Protein AF-A0A521UFW7-F1 (afdb_monomer)

pLDDT: mean 87.31, std 13.05, range [41.31, 98.5]

Mean predicted aligned error: 15.28 Å

Solvent-accessible surface area (backbone atoms only — not comparable to full-atom values): 16959 Å² total; per-residue (Å²): 132,56,75,62,43,77,59,50,47,64,53,52,42,52,54,44,51,58,49,35,55,48,49,51,51,26,62,75,66,74,50,71,89,56,60,58,64,53,39,53,51,47,40,51,52,49,52,54,44,25,71,68,34,57,84,38,86,61,44,36,70,57,60,86,69,64,75,60,76,90,75,72,66,80,88,64,55,63,70,57,53,52,51,51,51,42,53,53,40,48,56,51,42,57,50,46,31,62,74,70,64,48,70,76,77,63,74,54,68,87,50,49,74,69,47,50,54,63,69,50,78,44,74,68,49,55,53,51,52,52,52,51,52,51,54,56,58,60,60,72,72,62,75,90,76,76,83,62,77,51,77,75,45,80,51,66,67,59,23,53,48,45,37,49,40,52,44,47,21,52,51,27,44,75,74,67,39,16,43,58,15,19,33,36,29,49,49,43,50,38,52,56,49,54,52,53,68,69,32,72,74,50,64,69,40,90,56,35,69,73,34,52,65,84,54,50,64,44,73,55,95,91,59,66,40,77,38,77,91,70,56,51,60,62,57,50,38,54,22,29,35,71,64,61,41,31,52,71,67,56,33,53,50,48,56,71,49,44,62,39,29,49,29,79,41,68,73,43,20,74,72,78,43,74,37,40,65,70,55,21,53,50,34,47,52,44,40,59,50,48,53,52,37,43,40,56,44,60,78,71,111

Secondary structure (DSSP, 8-state):
--HHHHHHHHHHHHHHHHHHHHHHHHHHTT--TTHHHHHHHHHHHHHHHHHH-TT-TTTTTT--PPPPTTTS--S--HHHHHHHHHHHHHHHHHHHHHHHT--------SS-HHHHHHH---HHHHHHHHHHHHHHHHGGGPPPPP----TT-S-HHHHHHHHHHHHHHHHHHHTT-HHHHHHHHHHHHHHHHHHHHT-HHHHTSTTHHHHSTTS-EES-TTS-EE-GGG--HHHHHHHHHHTTSS-HHHHHHHHHHHHHHHTTSHHHHHHH----HHHHHHHHHHHHHHHHHHHHHHTT-

Foldseek 3Di:
DDPCLLPVLVVLLVLLVVLLVVLVVCLVVVHLPCLQVSLVSLQVSLVVQCVSCCPDPASVVGQDRDPHPPPDDPPDDSSNSSVVSNVSSVVVNVVSCVVNVVPPPPPVVVDDVVNVLVVPPDPVSVVVVVVVVVVVVVVVPFDDADFDQLVLQPDPVLSVVLRVLSRVLSVCLRVFVLLSNLLSLLVSLLSLLLRQLPDPVLCPDPCNCVLCVPADWDDDPVDTDGPSVPGDSLSSLSSCCSVQLAPPVLSVLSNVLVLSSVVVDVVSCVVVNHRGNVSSVSSSVSSVRSSVSNSVVSVVD

Radius of gyration: 28.74 Å; Cα contacts (8 Å, |Δi|>4): 307; chains: 1; bounding box: 56×68×73 Å

Sequence (301 aa):
MDRAVSVQGPIVLQQAIDLRDKVRANIKANSFIEDDIQMERYNYLASVSVHLFPNDPVIGKRLIEMPDANLQWGQAGPAVVSRRLDERLSILIDRLQLILGELVGVKRPTQSASDVLRAESGEDLQQILAKLDDIRREQFNLPRLDAYPFDFIANPLLRLMLANDYIEAQRAFAVGAFKASAILSGGIIEGMLLDVFQRPEVALLTDYESAVQGFRTIGPKTNKQIDWSAISLTALIEAAEKMKILSQRTGRLGREARDFRDTVHPNAELREGRAGKPEAQLLWAIVNMAYREIGAFCDSL

Structure (mmCIF, N/CA/C/O backbone):
data_AF-A0A521UFW7-F1
#
_entry.id   AF-A0A521UFW7-F1
#
loop_
_atom_site.group_PDB
_atom_site.id
_atom_site.type_symbol
_atom_site.label_atom_id
_atom_site.label_alt_id
_atom_site.label_comp_id
_atom_site.label_asym_id
_atom_site.label_entity_id
_atom_site.label_seq_id
_atom_site.pdbx_PDB_ins_code
_atom_site.Cartn_x
_atom_site.Cartn_y
_atom_site.Cartn_z
_atom_site.occupancy
_atom_site.B_iso_or_equiv
_atom_site.auth_seq_id
_atom_site.auth_comp_id
_atom_site.auth_asym_id
_atom_site.auth_atom_id
_atom_site.pdbx_PDB_model_num
ATOM 1 N N . MET A 1 1 ? 4.789 -41.833 16.938 1.00 59.59 1 MET A N 1
ATOM 2 C CA . MET A 1 1 ? 5.048 -40.977 18.114 1.00 59.59 1 MET A CA 1
ATOM 3 C C . MET A 1 1 ? 5.804 -41.835 19.111 1.00 59.59 1 MET A C 1
ATOM 5 O O . MET A 1 1 ? 5.377 -42.962 19.332 1.00 59.59 1 MET A O 1
ATOM 9 N N . ASP A 1 2 ? 6.961 -41.382 19.590 1.00 82.81 2 ASP A N 1
ATOM 10 C CA . ASP A 1 2 ? 7.806 -42.166 20.499 1.00 82.81 2 ASP A CA 1
ATOM 11 C C . ASP A 1 2 ? 7.067 -42.432 21.826 1.00 82.81 2 ASP A C 1
ATOM 13 O O . ASP A 1 2 ? 6.282 -41.591 22.275 1.00 82.81 2 ASP A O 1
ATOM 17 N N . ARG A 1 3 ? 7.286 -43.589 22.464 1.00 84.38 3 ARG A N 1
ATOM 18 C CA . ARG A 1 3 ? 6.571 -43.977 23.700 1.00 84.38 3 ARG A CA 1
ATOM 19 C C . ARG A 1 3 ? 6.803 -42.954 24.818 1.00 84.38 3 ARG A C 1
ATOM 21 O O . ARG A 1 3 ? 5.893 -42.681 25.601 1.00 84.38 3 ARG A O 1
ATOM 28 N N . ALA A 1 4 ? 7.988 -42.340 24.839 1.00 83.88 4 ALA A N 1
ATOM 29 C CA . ALA A 1 4 ? 8.318 -41.231 25.730 1.00 83.88 4 ALA A CA 1
ATOM 30 C C . ALA A 1 4 ? 7.396 -40.019 25.513 1.00 83.88 4 ALA A C 1
ATOM 32 O O . ALA A 1 4 ? 6.834 -39.502 26.474 1.00 83.88 4 ALA A O 1
ATOM 33 N N . VAL A 1 5 ? 7.147 -39.631 24.258 1.00 86.50 5 VAL A N 1
ATOM 34 C CA . VAL A 1 5 ? 6.297 -38.483 23.904 1.00 86.50 5 VAL A CA 1
ATOM 35 C C . VAL A 1 5 ? 4.849 -38.698 24.343 1.00 86.50 5 VAL A C 1
ATOM 37 O O . VAL A 1 5 ? 4.248 -37.793 24.917 1.00 86.50 5 VAL A O 1
ATOM 40 N N . SER A 1 6 ? 4.303 -39.904 24.145 1.00 85.06 6 SER A N 1
ATOM 41 C CA . SER A 1 6 ? 2.913 -40.211 24.523 1.00 85.06 6 SER A CA 1
ATOM 42 C C . SER A 1 6 ? 2.642 -40.175 26.031 1.00 85.06 6 SER A C 1
ATOM 44 O O . SER A 1 6 ? 1.500 -39.995 26.435 1.00 85.06 6 SER A O 1
ATOM 46 N N . VAL A 1 7 ? 3.676 -40.352 26.861 1.00 88.44 7 VAL A N 1
ATOM 47 C CA . VAL A 1 7 ? 3.537 -40.397 28.326 1.00 88.44 7 VAL A CA 1
ATOM 48 C C . VAL A 1 7 ? 3.991 -39.087 28.963 1.00 88.44 7 VAL A C 1
ATOM 50 O O . VAL A 1 7 ? 3.298 -38.541 29.814 1.00 88.44 7 VAL A O 1
ATOM 53 N N . GLN A 1 8 ? 5.152 -38.569 28.562 1.00 90.81 8 GLN A N 1
ATOM 54 C CA . GLN A 1 8 ? 5.759 -37.393 29.186 1.00 90.81 8 GLN A CA 1
ATOM 55 C C . GLN A 1 8 ? 5.174 -36.080 28.659 1.00 90.81 8 GLN A C 1
ATOM 57 O O . GLN A 1 8 ? 5.094 -35.119 29.418 1.00 90.81 8 GLN A O 1
ATOM 62 N N . GLY A 1 9 ? 4.716 -36.036 27.404 1.00 91.69 9 GLY A N 1
ATOM 63 C CA . GLY A 1 9 ? 4.147 -34.829 26.799 1.00 91.69 9 GLY A CA 1
ATOM 64 C C . GLY A 1 9 ? 2.984 -34.227 27.602 1.00 91.69 9 GLY A C 1
ATOM 65 O O . GLY A 1 9 ? 3.085 -33.069 28.011 1.00 91.69 9 GLY A O 1
ATOM 66 N N . PRO A 1 10 ? 1.919 -34.995 27.906 1.00 91.75 10 PRO A N 1
ATOM 67 C CA . PRO A 1 10 ? 0.792 -34.503 28.704 1.00 91.75 10 PRO A CA 1
ATOM 68 C C . PRO A 1 10 ? 1.187 -34.055 30.119 1.00 91.75 10 PRO A C 1
ATOM 70 O O . PRO A 1 10 ? 0.650 -33.081 30.640 1.00 91.75 10 PRO A O 1
ATOM 73 N N . ILE A 1 11 ? 2.168 -34.727 30.736 1.00 93.19 11 ILE A N 1
ATOM 74 C CA . ILE A 1 11 ? 2.668 -34.369 32.072 1.00 93.19 11 ILE A CA 1
ATOM 75 C C . ILE A 1 11 ? 3.344 -32.993 32.038 1.00 93.19 11 ILE A C 1
ATOM 77 O O . ILE A 1 11 ? 3.061 -32.148 32.886 1.00 93.19 11 ILE A O 1
ATOM 81 N N . VAL A 1 12 ? 4.209 -32.752 31.050 1.00 93.88 12 VAL A N 1
ATOM 82 C CA . VAL A 1 12 ? 4.902 -31.464 30.874 1.00 93.88 12 VAL A CA 1
ATOM 83 C C . VAL A 1 12 ? 3.902 -30.346 30.580 1.00 93.88 12 VAL A C 1
ATOM 85 O O . VAL A 1 12 ? 4.016 -29.262 31.153 1.00 93.88 12 VAL A O 1
ATOM 88 N N . LEU A 1 13 ? 2.887 -30.619 29.754 1.00 94.19 13 LEU A N 1
ATOM 89 C CA . LEU A 1 13 ? 1.803 -29.675 29.480 1.00 94.19 13 LEU A CA 1
ATOM 90 C C . LEU A 1 13 ? 1.059 -29.282 30.766 1.00 94.19 13 LEU A C 1
ATOM 92 O O . LEU A 1 13 ? 0.923 -28.091 31.047 1.00 94.19 13 LEU A O 1
ATOM 96 N N . GLN A 1 14 ? 0.634 -30.254 31.578 1.00 93.38 14 GLN A N 1
ATOM 97 C CA . GLN A 1 14 ? -0.071 -29.965 32.829 1.00 93.38 14 GLN A CA 1
ATOM 98 C C . GLN A 1 14 ? 0.804 -29.161 33.801 1.00 93.38 14 GLN A C 1
ATOM 100 O O . GLN A 1 14 ? 0.344 -28.188 34.393 1.00 93.38 14 GLN A O 1
ATOM 105 N N . GLN A 1 15 ? 2.089 -29.506 33.920 1.00 94.62 15 GLN A N 1
ATOM 106 C CA . GLN A 1 15 ? 3.024 -28.769 34.773 1.00 94.62 15 GLN A CA 1
ATOM 107 C C . GLN A 1 15 ? 3.237 -27.319 34.314 1.00 94.62 15 GLN A C 1
ATOM 109 O O . GLN A 1 15 ? 3.406 -26.439 35.162 1.00 94.62 15 GLN A O 1
ATOM 114 N N . ALA A 1 16 ? 3.230 -27.063 33.001 1.00 95.69 16 ALA A N 1
ATOM 115 C CA . ALA A 1 16 ? 3.309 -25.715 32.447 1.00 95.69 16 ALA A CA 1
ATOM 116 C C . ALA A 1 16 ? 2.034 -24.906 32.734 1.00 95.69 16 ALA A C 1
ATOM 118 O O . ALA A 1 16 ? 2.133 -23.745 33.135 1.00 95.69 16 ALA A O 1
ATOM 119 N N . ILE A 1 17 ? 0.852 -25.523 32.600 1.00 93.56 17 ILE A N 1
ATOM 120 C CA . ILE A 1 17 ? -0.441 -24.907 32.945 1.00 93.56 17 ILE A CA 1
ATOM 121 C C . ILE A 1 17 ? -0.473 -24.519 34.427 1.00 93.56 17 ILE A C 1
ATOM 123 O O . ILE A 1 17 ? -0.724 -23.357 34.745 1.00 93.56 17 ILE A O 1
ATOM 127 N N . ASP A 1 18 ? -0.131 -25.451 35.320 1.00 94.12 18 ASP A N 1
ATOM 128 C CA . ASP A 1 18 ? -0.114 -25.208 36.766 1.00 94.12 18 ASP A CA 1
ATOM 129 C C . ASP A 1 18 ? 0.843 -24.066 37.145 1.00 94.12 18 ASP A C 1
ATOM 131 O O . ASP A 1 18 ? 0.559 -23.276 38.048 1.00 94.12 18 ASP A O 1
ATOM 135 N N . LEU A 1 19 ? 1.995 -23.973 36.469 1.00 94.88 19 LEU A N 1
ATOM 136 C CA . LEU A 1 19 ? 2.954 -22.895 36.691 1.00 94.88 19 LEU A CA 1
ATOM 137 C C . LEU A 1 19 ? 2.407 -21.546 36.206 1.00 94.88 19 LEU A C 1
ATOM 139 O O . LEU A 1 19 ? 2.485 -20.569 36.949 1.00 94.88 19 LEU A O 1
ATOM 143 N N . ARG A 1 20 ? 1.804 -21.484 35.012 1.00 95.19 20 ARG A N 1
ATOM 144 C CA . ARG A 1 20 ? 1.201 -20.249 34.480 1.00 95.19 20 ARG A CA 1
ATOM 145 C C . ARG A 1 20 ? 0.101 -19.727 35.396 1.00 95.19 20 ARG A C 1
ATOM 147 O O . ARG A 1 20 ? 0.050 -18.534 35.687 1.00 95.19 20 ARG A O 1
ATOM 154 N N . ASP A 1 21 ? -0.764 -20.611 35.877 1.00 93.62 21 ASP A N 1
ATOM 155 C CA . ASP A 1 21 ? -1.892 -20.214 36.715 1.00 93.62 21 ASP A CA 1
ATOM 156 C C . ASP A 1 21 ? -1.414 -19.672 38.075 1.00 93.62 21 ASP A C 1
ATOM 158 O O . ASP A 1 21 ? -1.964 -18.686 38.575 1.00 93.62 21 ASP A O 1
ATOM 162 N N . LYS A 1 22 ? -0.317 -20.219 38.622 1.00 93.25 22 LYS A N 1
ATOM 163 C CA . LYS A 1 22 ? 0.371 -19.652 39.796 1.00 93.25 22 LYS A CA 1
ATOM 164 C C . LYS A 1 22 ? 0.981 -18.278 39.515 1.00 93.25 22 LYS A C 1
ATOM 166 O O . LYS A 1 22 ? 0.757 -17.359 40.299 1.00 93.25 22 LYS A O 1
ATOM 171 N N . VAL A 1 23 ? 1.690 -18.107 38.395 1.00 91.31 23 VAL A N 1
ATOM 172 C CA . VAL A 1 23 ? 2.264 -16.808 37.984 1.00 91.31 23 VAL A CA 1
ATOM 173 C C . VAL A 1 23 ? 1.160 -15.752 37.858 1.00 91.31 23 VAL A C 1
ATOM 175 O O . VAL A 1 23 ? 1.284 -14.645 38.380 1.00 91.31 23 VAL A O 1
ATOM 178 N N . ARG A 1 24 ? 0.024 -16.094 37.243 1.00 93.69 24 ARG A N 1
ATOM 179 C CA . ARG A 1 24 ? -1.129 -15.187 37.113 1.00 93.69 24 ARG A CA 1
ATOM 180 C C . ARG A 1 24 ? -1.766 -14.834 38.452 1.00 93.69 24 ARG A C 1
ATOM 182 O O . ARG A 1 24 ? -2.136 -13.677 38.658 1.00 93.69 24 ARG A O 1
ATOM 189 N N . ALA A 1 25 ? -1.891 -15.801 39.362 1.00 91.69 25 ALA A N 1
ATOM 190 C CA . ALA A 1 25 ? -2.381 -15.547 40.715 1.00 91.69 25 ALA A CA 1
ATOM 191 C C . ALA A 1 25 ? -1.458 -14.571 41.468 1.00 91.69 25 ALA A C 1
ATOM 193 O O . ALA A 1 25 ? -1.945 -13.620 42.079 1.00 91.69 25 ALA A O 1
ATOM 194 N N . ASN A 1 26 ? -0.142 -14.748 41.335 1.00 89.44 26 ASN A N 1
ATOM 195 C CA . ASN A 1 26 ? 0.882 -13.872 41.903 1.00 89.44 26 ASN A CA 1
ATOM 196 C C . ASN A 1 26 ? 0.815 -12.445 41.339 1.00 89.44 26 ASN A C 1
ATOM 198 O O . ASN A 1 26 ? 0.760 -11.486 42.111 1.00 89.44 26 ASN A O 1
ATOM 202 N N . ILE A 1 27 ? 0.708 -12.298 40.011 1.00 88.56 27 ILE A N 1
ATOM 203 C CA . ILE A 1 27 ? 0.514 -10.997 39.348 1.00 88.56 27 ILE A CA 1
ATOM 204 C C . ILE A 1 27 ? -0.743 -10.301 39.883 1.00 88.56 27 ILE A C 1
ATOM 206 O O . ILE A 1 27 ? -0.700 -9.115 40.202 1.00 88.56 27 ILE A O 1
ATOM 210 N N . LYS A 1 28 ? -1.861 -11.026 40.018 1.00 90.81 28 LYS A N 1
ATOM 211 C CA . LYS A 1 28 ? -3.125 -10.467 40.526 1.00 90.81 28 LYS A CA 1
ATOM 212 C C . LYS A 1 28 ? -3.029 -10.039 41.994 1.00 90.81 28 LYS A C 1
ATOM 214 O O . LYS A 1 28 ? -3.659 -9.060 42.384 1.00 90.81 28 LYS A O 1
ATOM 219 N N . ALA A 1 29 ? -2.253 -10.764 42.794 1.00 90.75 29 ALA A N 1
ATOM 220 C CA . ALA A 1 29 ? -2.014 -10.462 44.200 1.00 90.75 29 ALA A CA 1
ATOM 221 C C . ALA A 1 29 ? -0.916 -9.404 44.427 1.00 90.75 29 ALA A C 1
ATOM 223 O O . ALA A 1 29 ? -0.659 -9.059 45.578 1.00 90.75 29 ALA A O 1
ATOM 224 N N . ASN A 1 30 ? -0.260 -8.903 43.368 1.00 88.75 30 ASN A N 1
ATOM 225 C CA . ASN A 1 30 ? 0.966 -8.098 43.459 1.00 88.75 30 ASN A CA 1
ATOM 226 C C . ASN A 1 30 ? 2.050 -8.755 44.345 1.00 88.75 30 ASN A C 1
ATOM 228 O O . ASN A 1 30 ? 2.796 -8.066 45.041 1.00 88.75 30 ASN A O 1
ATOM 232 N N . SER A 1 31 ? 2.126 -10.089 44.334 1.00 85.75 31 SER A N 1
ATOM 233 C CA . SER A 1 31 ? 3.093 -10.872 45.108 1.00 85.75 31 SER A CA 1
ATOM 234 C C . SER A 1 31 ? 4.168 -11.420 44.178 1.00 85.75 31 SER A C 1
ATOM 236 O O . SER A 1 31 ? 3.892 -12.302 43.372 1.00 85.75 31 SER A O 1
ATOM 238 N N . PHE A 1 32 ? 5.390 -10.899 44.289 1.00 78.31 32 PHE A N 1
ATOM 239 C CA . PHE A 1 32 ? 6.515 -11.231 43.401 1.00 78.31 32 PHE A CA 1
ATOM 240 C C . PHE A 1 32 ? 7.673 -11.922 44.144 1.00 78.31 32 PHE A C 1
ATOM 242 O O . PHE A 1 32 ? 8.839 -11.751 43.813 1.00 78.31 32 PHE A O 1
ATOM 249 N N . ILE A 1 33 ? 7.359 -12.635 45.229 1.00 58.69 33 ILE A N 1
ATOM 250 C CA . ILE A 1 33 ? 8.342 -13.075 46.237 1.00 58.69 33 ILE A CA 1
ATOM 251 C C . ILE A 1 33 ? 9.111 -14.350 45.803 1.00 58.69 33 ILE A C 1
ATOM 253 O O . ILE A 1 33 ? 10.075 -14.732 46.455 1.00 58.69 33 ILE A O 1
ATOM 257 N N . GLU A 1 34 ? 8.749 -14.991 44.681 1.00 62.09 34 GLU A N 1
ATOM 258 C CA . GLU A 1 34 ? 9.292 -16.303 44.265 1.00 62.09 34 GLU A CA 1
ATOM 259 C C . GLU A 1 34 ? 9.673 -16.384 42.770 1.00 62.09 34 GLU A C 1
ATOM 261 O O . GLU A 1 34 ? 9.530 -17.440 42.147 1.00 62.09 34 GLU A O 1
ATOM 266 N N . ASP A 1 35 ? 10.133 -15.284 42.165 1.00 68.19 35 ASP A N 1
ATOM 267 C CA . ASP A 1 35 ? 10.411 -15.240 40.718 1.00 68.19 35 ASP A CA 1
ATOM 268 C C . ASP A 1 35 ? 11.488 -16.270 40.293 1.00 68.19 35 ASP A C 1
ATOM 270 O O . ASP A 1 35 ? 11.334 -16.931 39.264 1.00 68.19 35 ASP A O 1
ATOM 274 N N . ASP A 1 36 ? 12.520 -16.497 41.112 1.00 79.50 36 ASP A N 1
ATOM 275 C CA . ASP A 1 36 ? 13.654 -17.385 40.802 1.00 79.50 36 ASP A CA 1
ATOM 276 C C . ASP A 1 36 ? 13.220 -18.845 40.604 1.00 79.50 36 ASP A C 1
ATOM 278 O O . ASP A 1 36 ? 13.525 -19.465 39.584 1.00 79.50 36 ASP A O 1
ATOM 282 N N . ILE A 1 37 ? 12.429 -19.381 41.542 1.00 84.50 37 ILE A N 1
ATOM 283 C CA . ILE A 1 37 ? 11.946 -20.772 41.504 1.00 84.50 37 ILE A CA 1
ATOM 284 C C . ILE A 1 37 ? 11.022 -20.982 40.299 1.00 84.50 37 ILE A C 1
ATOM 286 O O . ILE A 1 37 ? 11.031 -22.035 39.656 1.00 84.50 37 ILE A O 1
ATOM 290 N N . GLN A 1 38 ? 10.196 -19.984 39.979 1.00 89.19 38 GLN A N 1
ATOM 291 C CA . GLN A 1 38 ? 9.257 -20.070 38.865 1.00 89.19 38 GLN A CA 1
ATOM 292 C C . GLN A 1 38 ? 9.976 -20.000 37.512 1.00 89.19 38 GLN A C 1
ATOM 294 O O . GLN A 1 38 ? 9.616 -20.739 36.592 1.00 89.19 38 GLN A O 1
ATOM 299 N N . MET A 1 39 ? 11.022 -19.177 37.401 1.00 89.62 39 MET A N 1
ATOM 300 C CA . MET A 1 39 ? 11.874 -19.115 36.213 1.00 89.62 39 MET A CA 1
ATOM 301 C C . MET A 1 39 ? 12.682 -20.399 36.013 1.00 89.62 39 MET A C 1
ATOM 303 O O . MET A 1 39 ? 12.691 -20.933 34.903 1.00 89.62 39 MET A O 1
ATOM 307 N N . GLU A 1 40 ? 13.290 -20.943 37.072 1.00 90.62 40 GLU A N 1
ATOM 308 C CA . GLU A 1 40 ? 14.007 -22.223 37.016 1.00 90.62 40 GLU A CA 1
ATOM 309 C C . GLU A 1 40 ? 13.071 -23.350 36.562 1.00 90.62 40 GLU A C 1
ATOM 311 O O . GLU A 1 40 ? 13.392 -24.129 35.659 1.00 90.62 40 GLU A O 1
ATOM 316 N N . ARG A 1 41 ? 11.852 -23.383 37.113 1.00 92.12 41 ARG A N 1
ATOM 317 C CA . ARG A 1 41 ? 10.837 -24.363 36.725 1.00 92.12 41 ARG A CA 1
ATOM 318 C C . ARG A 1 41 ? 10.395 -24.204 35.269 1.00 92.12 41 ARG A C 1
ATOM 320 O O . ARG A 1 41 ? 10.196 -25.215 34.598 1.00 92.12 41 ARG A O 1
ATOM 327 N N . TYR A 1 42 ? 10.264 -22.980 34.755 1.00 94.31 42 TYR A N 1
ATOM 328 C CA . TYR A 1 42 ? 10.009 -22.757 33.328 1.00 94.31 42 TYR A CA 1
ATOM 329 C C . TYR A 1 42 ? 11.175 -23.245 32.460 1.00 94.31 42 TYR A C 1
ATOM 331 O O . TYR A 1 42 ? 10.934 -23.969 31.496 1.00 94.31 42 TYR A O 1
ATOM 339 N N . ASN A 1 43 ? 12.422 -22.916 32.812 1.00 93.50 43 ASN A N 1
ATOM 340 C CA . ASN A 1 43 ? 13.605 -23.349 32.061 1.00 93.50 43 ASN A CA 1
ATOM 341 C C . ASN A 1 43 ? 13.706 -24.879 32.009 1.00 93.50 43 ASN A C 1
ATOM 343 O O . ASN A 1 43 ? 13.984 -25.450 30.952 1.00 93.50 43 ASN A O 1
ATOM 347 N N . TYR A 1 44 ? 13.390 -25.554 33.118 1.00 94.62 44 TYR A N 1
ATOM 348 C CA . TYR A 1 44 ? 13.273 -27.009 33.160 1.00 94.62 44 TYR A CA 1
ATOM 349 C C . TYR A 1 44 ? 12.208 -27.528 32.181 1.00 94.62 44 TYR A C 1
ATOM 351 O O . TYR A 1 44 ? 12.504 -28.381 31.345 1.00 94.62 44 TYR A O 1
ATOM 359 N N . LEU A 1 45 ? 10.985 -26.987 32.226 1.00 95.25 45 LEU A N 1
ATOM 360 C CA . LEU A 1 45 ? 9.893 -27.400 31.332 1.00 95.25 45 LEU A CA 1
ATOM 361 C C . LEU A 1 45 ? 10.211 -27.135 29.855 1.00 95.25 45 LEU A C 1
ATOM 363 O O . LEU A 1 45 ? 9.907 -27.969 28.998 1.00 95.25 45 LEU A O 1
ATOM 367 N N . ALA A 1 46 ? 10.851 -26.006 29.551 1.00 93.69 46 ALA A N 1
ATOM 368 C CA . ALA A 1 46 ? 11.301 -25.659 28.210 1.00 93.69 46 ALA A CA 1
ATOM 369 C C . ALA A 1 46 ? 12.350 -26.661 27.701 1.00 93.69 46 ALA A C 1
ATOM 371 O O . ALA A 1 46 ? 12.207 -27.183 26.596 1.00 93.69 46 ALA A O 1
ATOM 372 N N . SER A 1 47 ? 13.349 -26.995 28.523 1.00 94.00 47 SER A N 1
ATOM 373 C CA . SER A 1 47 ? 14.392 -27.974 28.192 1.00 94.00 47 SER A CA 1
ATOM 374 C C . SER A 1 47 ? 13.823 -29.378 27.951 1.00 94.00 47 SER A C 1
ATOM 376 O O . SER A 1 47 ? 14.092 -29.996 26.918 1.00 94.00 47 SER A O 1
ATOM 378 N N . VAL A 1 48 ? 12.941 -29.857 28.838 1.00 94.19 48 VAL A N 1
ATOM 379 C CA . VAL A 1 48 ? 12.253 -31.146 28.650 1.00 94.19 48 VAL A CA 1
ATOM 380 C C . VAL A 1 48 ? 11.426 -31.138 27.360 1.00 94.19 48 VAL A C 1
ATOM 382 O O . VAL A 1 48 ? 11.447 -32.112 26.608 1.00 94.19 48 VAL A O 1
ATOM 385 N N . SER A 1 49 ? 10.754 -30.028 27.047 1.00 93.81 49 SER A N 1
ATOM 386 C CA . SER A 1 49 ? 9.980 -29.891 25.808 1.00 93.81 49 SER A CA 1
ATOM 387 C C . SER A 1 49 ? 10.865 -29.959 24.558 1.00 93.81 49 SER A C 1
ATOM 389 O O . SER A 1 49 ? 10.493 -30.627 23.595 1.00 93.81 49 SER A O 1
ATOM 391 N N . VAL A 1 50 ? 12.054 -29.342 24.572 1.00 94.44 50 VAL A N 1
ATOM 392 C CA . VAL A 1 50 ? 13.052 -29.441 23.485 1.00 94.44 50 VAL A CA 1
ATOM 393 C C . VAL A 1 50 ? 13.468 -30.891 23.250 1.00 94.44 50 VAL A C 1
ATOM 395 O O . VAL A 1 50 ? 13.575 -31.319 22.101 1.00 94.44 50 VAL A O 1
ATOM 398 N N . HIS A 1 51 ? 13.666 -31.665 24.319 1.00 93.88 51 HIS A N 1
ATOM 399 C CA . HIS A 1 51 ? 14.004 -33.084 24.212 1.00 93.88 51 HIS A CA 1
ATOM 400 C C . HIS A 1 51 ? 12.856 -33.941 23.673 1.00 93.88 51 HIS A C 1
ATOM 402 O O . HIS A 1 51 ? 13.101 -34.853 22.887 1.00 93.88 51 HIS A O 1
ATOM 408 N N . LEU A 1 52 ? 11.613 -33.644 24.057 1.00 91.69 52 LEU A N 1
ATOM 409 C CA . LEU A 1 52 ? 10.438 -34.370 23.570 1.00 91.69 52 LEU A CA 1
ATOM 410 C C . LEU A 1 52 ? 10.086 -34.026 22.116 1.00 91.69 52 LEU A C 1
ATOM 412 O O . LEU A 1 52 ? 9.593 -34.886 21.383 1.00 91.69 52 LEU A O 1
ATOM 416 N N . PHE A 1 53 ? 10.346 -32.789 21.687 1.00 93.44 53 PHE A N 1
ATOM 417 C CA . PHE A 1 53 ? 9.919 -32.261 20.388 1.00 93.44 53 PHE A CA 1
ATOM 418 C C . PHE A 1 53 ? 11.060 -31.556 19.628 1.00 93.44 53 PHE A C 1
ATOM 420 O O . PHE A 1 53 ? 10.924 -30.389 19.250 1.00 93.44 53 PHE A O 1
ATOM 427 N N . PRO A 1 54 ? 12.178 -32.246 19.331 1.00 93.56 54 PRO A N 1
ATOM 428 C CA . PRO A 1 54 ? 13.370 -31.616 18.752 1.00 93.56 54 PRO A CA 1
ATOM 429 C C . PRO A 1 54 ? 13.149 -31.072 17.334 1.00 93.56 54 PRO A C 1
ATOM 431 O O . PRO A 1 54 ? 13.833 -30.146 16.909 1.00 93.56 54 PRO A O 1
ATOM 434 N N . ASN A 1 55 ? 12.181 -31.631 16.603 1.00 92.75 55 ASN A N 1
ATOM 435 C CA . ASN A 1 55 ? 11.872 -31.241 15.226 1.00 92.75 55 ASN A CA 1
ATOM 436 C C . ASN A 1 55 ? 10.823 -30.121 15.134 1.00 92.75 55 ASN A C 1
ATOM 438 O O . ASN A 1 55 ? 10.489 -29.685 14.032 1.00 92.75 55 ASN A O 1
ATOM 442 N N . ASP A 1 56 ? 10.263 -29.673 16.260 1.00 92.50 56 ASP A N 1
ATOM 443 C CA . ASP A 1 56 ? 9.271 -28.607 16.254 1.00 92.50 56 ASP A CA 1
ATOM 444 C C . ASP A 1 56 ? 9.937 -27.248 15.958 1.00 92.50 56 ASP A C 1
ATOM 446 O O . ASP A 1 56 ? 10.925 -26.900 16.604 1.00 92.50 56 ASP A O 1
ATOM 450 N N . PRO A 1 57 ? 9.427 -26.437 15.013 1.00 88.31 57 PRO A N 1
ATOM 451 C CA . PRO A 1 57 ? 10.078 -25.188 14.618 1.00 88.31 57 PRO A CA 1
ATOM 452 C C . PRO A 1 57 ? 10.106 -24.117 15.716 1.00 88.31 57 PRO A C 1
ATOM 454 O O . PRO A 1 57 ? 10.896 -23.180 15.597 1.00 88.31 57 PRO A O 1
ATOM 457 N N . VAL A 1 58 ? 9.259 -24.228 16.746 1.00 87.81 58 VAL A N 1
ATOM 458 C CA . VAL A 1 58 ? 9.192 -23.284 17.870 1.00 87.81 58 VAL A CA 1
ATOM 459 C C . VAL A 1 58 ? 9.958 -23.840 19.066 1.00 87.81 58 VAL A C 1
ATOM 461 O O . VAL A 1 58 ? 10.842 -23.169 19.590 1.00 87.81 58 VAL A O 1
ATOM 464 N N . ILE A 1 59 ? 9.662 -25.076 19.470 1.00 89.94 59 ILE A N 1
ATOM 465 C CA . ILE A 1 59 ? 10.300 -25.701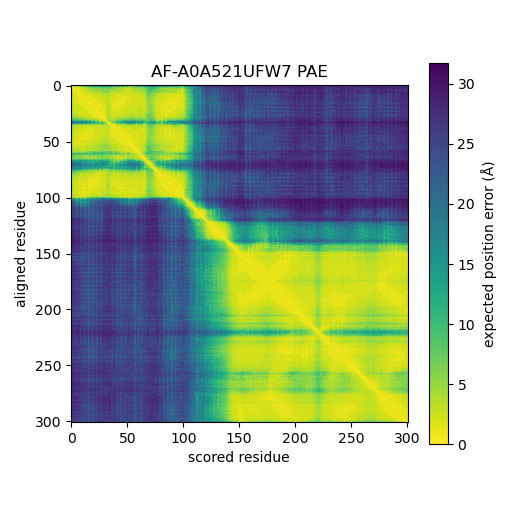 20.633 1.00 89.94 59 ILE A CA 1
ATOM 466 C C . ILE A 1 59 ? 11.748 -26.107 20.303 1.00 89.94 59 ILE A C 1
ATOM 468 O O . ILE A 1 59 ? 12.669 -25.761 21.037 1.00 89.94 59 ILE A O 1
ATOM 472 N N . GLY A 1 60 ? 11.984 -26.763 19.165 1.00 81.31 60 GLY A N 1
ATOM 473 C CA . GLY A 1 60 ? 13.291 -27.295 18.758 1.00 81.31 60 GLY A CA 1
ATOM 474 C C . GLY A 1 60 ? 14.348 -26.238 18.421 1.00 81.31 60 GLY A C 1
ATOM 475 O O . GLY A 1 60 ? 15.543 -26.496 18.557 1.00 81.31 60 GLY A O 1
ATOM 476 N N . LYS A 1 61 ? 13.943 -25.008 18.072 1.00 83.12 61 LYS A N 1
ATOM 477 C CA . LYS A 1 61 ? 14.867 -23.869 17.874 1.00 83.12 61 LYS A CA 1
ATOM 478 C C . LYS A 1 61 ? 15.330 -23.208 19.181 1.00 83.12 61 LYS A C 1
ATOM 480 O O . LYS A 1 61 ? 15.949 -22.150 19.126 1.00 83.12 61 LYS A O 1
ATOM 485 N N . ARG A 1 62 ? 15.091 -23.882 20.314 1.00 75.00 62 ARG A N 1
ATOM 486 C CA . ARG A 1 62 ? 15.265 -23.428 21.699 1.00 75.00 62 ARG A CA 1
ATOM 487 C C . ARG A 1 62 ? 14.316 -22.284 22.038 1.00 75.00 62 ARG A C 1
ATOM 489 O O . ARG A 1 62 ? 14.441 -21.167 21.541 1.00 75.00 62 ARG A O 1
ATOM 496 N N . LEU A 1 63 ? 13.375 -22.572 22.932 1.00 84.75 63 LEU A N 1
ATOM 497 C CA . LEU A 1 63 ? 12.627 -21.530 23.625 1.00 84.75 63 LEU A CA 1
ATOM 498 C C . LEU A 1 63 ? 13.607 -20.608 24.349 1.00 84.75 63 LEU A C 1
ATOM 500 O O . LEU A 1 63 ? 14.656 -21.042 24.821 1.00 84.75 63 LEU A O 1
ATOM 504 N N . ILE A 1 64 ? 13.262 -19.326 24.417 1.00 84.12 64 ILE A N 1
ATOM 505 C CA . ILE A 1 64 ? 14.080 -18.347 25.125 1.00 84.12 64 ILE A CA 1
ATOM 506 C C . ILE A 1 64 ? 14.063 -18.725 26.607 1.00 84.12 64 ILE A C 1
ATOM 508 O O . ILE A 1 64 ? 12.998 -18.715 27.233 1.00 84.12 64 ILE A O 1
ATOM 512 N N . GLU A 1 65 ? 15.233 -19.080 27.132 1.00 85.06 65 GLU A N 1
ATOM 513 C CA . GLU A 1 65 ? 15.450 -19.317 28.555 1.00 85.06 65 GLU A CA 1
ATOM 514 C C . GLU A 1 65 ? 15.272 -18.004 29.319 1.00 85.06 65 GLU A C 1
ATOM 516 O O . GLU A 1 65 ? 15.659 -16.925 28.857 1.00 85.06 65 GLU A O 1
ATOM 521 N N . MET A 1 66 ? 14.660 -18.091 30.494 1.00 85.38 66 MET A N 1
ATOM 522 C CA . MET A 1 66 ? 14.637 -16.981 31.431 1.00 85.38 66 MET A CA 1
ATOM 523 C C . MET A 1 66 ? 16.037 -16.889 32.063 1.00 85.38 66 MET A C 1
ATOM 525 O O . MET A 1 66 ? 16.487 -17.875 32.647 1.00 85.38 66 MET A O 1
ATOM 529 N N . PRO A 1 67 ? 16.752 -15.757 31.937 1.00 75.06 67 PRO A N 1
ATOM 530 C CA . PRO A 1 67 ? 18.021 -15.543 32.613 1.00 75.06 67 PRO A CA 1
ATOM 531 C C . PRO A 1 67 ? 17.816 -15.653 34.116 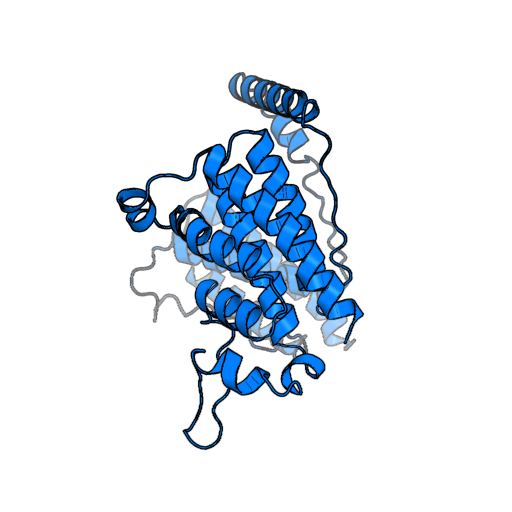1.00 75.06 67 PRO A C 1
ATOM 533 O O . PRO A 1 67 ? 16.821 -15.146 34.641 1.00 75.06 67 PRO A O 1
ATOM 536 N N . ASP A 1 68 ? 18.793 -16.263 34.773 1.00 61.59 68 ASP A N 1
ATOM 537 C CA . ASP A 1 68 ? 18.845 -16.375 36.221 1.00 61.59 68 ASP A CA 1
ATOM 538 C C . ASP A 1 68 ? 18.669 -14.987 36.861 1.00 61.59 68 ASP A C 1
ATOM 540 O O . ASP A 1 68 ? 19.302 -14.009 36.429 1.00 61.59 68 ASP A O 1
ATOM 544 N N . ALA A 1 69 ? 17.787 -14.880 37.858 1.00 55.28 69 ALA A N 1
ATOM 545 C CA . ALA A 1 69 ? 17.394 -13.597 38.452 1.00 55.28 69 ALA A CA 1
ATOM 546 C C . ALA A 1 69 ? 18.594 -12.793 38.961 1.00 55.28 69 ALA A C 1
ATOM 548 O O . ALA A 1 69 ? 18.603 -11.562 38.922 1.00 55.28 69 ALA A O 1
ATOM 549 N N . ASN A 1 70 ? 19.637 -13.511 39.374 1.00 51.91 70 ASN A N 1
ATOM 550 C CA . ASN A 1 70 ? 20.828 -12.961 39.996 1.00 51.91 70 ASN A CA 1
ATOM 551 C C . ASN A 1 70 ? 21.853 -12.368 39.020 1.00 51.91 70 ASN A C 1
ATOM 553 O O . ASN A 1 70 ? 22.812 -11.757 39.490 1.00 51.91 70 ASN A O 1
ATOM 557 N N . LEU A 1 71 ? 21.711 -12.528 37.693 1.00 51.69 71 LEU A N 1
ATOM 558 C CA . LEU A 1 71 ? 22.853 -12.278 36.800 1.00 51.69 71 LEU A CA 1
ATOM 559 C C . LEU A 1 71 ? 22.689 -11.255 35.675 1.00 51.69 71 LEU A C 1
ATOM 561 O O . LEU A 1 71 ? 23.717 -10.721 35.262 1.00 51.69 71 LEU A O 1
ATOM 565 N N . GLN A 1 72 ? 21.499 -10.930 35.154 1.00 53.84 72 GLN A N 1
ATOM 566 C CA . GLN A 1 72 ? 21.459 -10.113 33.915 1.00 53.84 72 GLN A CA 1
ATOM 567 C C . GLN A 1 72 ? 20.300 -9.126 33.743 1.00 53.84 72 GLN A C 1
ATOM 569 O O . GLN A 1 72 ? 20.280 -8.376 32.764 1.00 53.84 72 GLN A O 1
ATOM 574 N N . TRP A 1 73 ? 19.358 -9.045 34.678 1.00 57.62 73 TRP A N 1
ATOM 575 C CA . TRP A 1 73 ? 18.212 -8.149 34.534 1.00 57.62 73 TRP A CA 1
ATOM 576 C C . TRP A 1 73 ? 18.504 -6.777 35.136 1.00 57.62 73 TRP A C 1
ATOM 578 O O . TRP A 1 73 ? 18.015 -6.420 36.204 1.00 57.62 73 TRP A O 1
ATOM 588 N N . GLY A 1 74 ? 19.318 -5.985 34.438 1.00 54.59 74 GLY A N 1
ATOM 589 C CA . GLY A 1 74 ? 19.487 -4.571 34.765 1.00 54.59 74 GLY A CA 1
ATOM 590 C C . GLY A 1 74 ? 18.122 -3.884 34.910 1.00 54.59 74 GLY A C 1
ATOM 591 O O . GLY A 1 74 ? 17.351 -3.832 33.958 1.00 54.59 74 GLY A O 1
ATOM 592 N N . GLN A 1 75 ? 17.824 -3.387 36.113 1.00 58.38 75 GLN A N 1
ATOM 593 C CA . GLN A 1 75 ? 16.716 -2.478 36.459 1.00 58.38 75 GLN A CA 1
ATOM 594 C C . GLN A 1 75 ? 15.267 -2.906 36.127 1.00 58.38 75 GLN A C 1
ATOM 596 O O . GLN A 1 75 ? 14.344 -2.137 36.400 1.00 58.38 75 GLN A O 1
ATOM 601 N N . ALA A 1 76 ? 15.010 -4.094 35.575 1.00 65.50 76 ALA A N 1
ATOM 602 C CA . ALA A 1 76 ? 13.642 -4.541 35.321 1.00 65.50 76 ALA A CA 1
ATOM 603 C C . ALA A 1 76 ? 12.951 -4.892 36.649 1.00 65.50 76 ALA A C 1
ATOM 605 O O . ALA A 1 76 ? 13.389 -5.785 37.367 1.00 65.50 76 ALA A O 1
ATOM 606 N N . GLY A 1 77 ? 11.869 -4.183 36.983 1.00 76.81 77 GLY A N 1
ATOM 607 C CA . GLY A 1 77 ? 11.098 -4.473 38.191 1.00 76.81 77 GLY A CA 1
ATOM 608 C C . GLY A 1 77 ? 10.452 -5.871 38.149 1.00 76.81 77 GLY A C 1
ATOM 609 O O . GLY A 1 77 ? 10.123 -6.351 37.061 1.00 76.81 77 GLY A O 1
ATOM 610 N N . PRO A 1 78 ? 10.191 -6.498 39.308 1.00 77.88 78 PRO A N 1
ATOM 611 C CA . PRO A 1 78 ? 9.667 -7.870 39.416 1.00 77.88 78 PRO A CA 1
ATOM 612 C C . PRO A 1 78 ? 8.366 -8.110 38.625 1.00 77.88 78 PRO A C 1
ATOM 614 O O . PRO A 1 78 ? 8.169 -9.144 37.989 1.00 77.88 78 PRO A O 1
ATOM 617 N N . ALA A 1 79 ? 7.509 -7.089 38.525 1.00 82.19 79 ALA A N 1
ATOM 618 C CA . ALA A 1 79 ? 6.297 -7.148 37.708 1.00 82.19 79 ALA A CA 1
ATOM 619 C C . ALA A 1 79 ? 6.567 -7.409 36.212 1.00 82.19 79 ALA A C 1
ATOM 621 O O . ALA A 1 79 ? 5.754 -8.037 35.531 1.00 82.19 79 ALA A O 1
ATOM 622 N N . VAL A 1 80 ? 7.695 -6.929 35.680 1.00 83.62 80 VAL A N 1
ATOM 623 C CA . VAL A 1 80 ? 8.092 -7.154 34.282 1.00 83.62 80 VAL A CA 1
ATOM 624 C C . VAL A 1 80 ? 8.549 -8.598 34.082 1.00 83.62 80 VAL A C 1
ATOM 626 O O . VAL A 1 80 ? 8.217 -9.197 33.059 1.00 83.62 80 VAL A O 1
ATOM 629 N N . VAL A 1 81 ? 9.260 -9.165 35.060 1.00 85.12 81 VAL A N 1
ATOM 630 C CA . VAL A 1 81 ? 9.741 -10.554 35.036 1.00 85.12 81 VAL A CA 1
ATOM 631 C C . VAL A 1 81 ? 8.561 -11.522 35.040 1.00 85.12 81 VAL A C 1
ATOM 633 O O . VAL A 1 81 ? 8.434 -12.330 34.120 1.00 85.12 81 VAL A O 1
ATOM 636 N N . SER A 1 82 ? 7.629 -11.354 35.981 1.00 88.31 82 SER A N 1
ATOM 637 C CA . SER A 1 82 ? 6.403 -12.156 36.060 1.00 88.31 82 SER A CA 1
ATOM 638 C C . SER A 1 82 ? 5.552 -12.087 34.779 1.00 88.31 82 SER A C 1
ATOM 640 O O . SER A 1 82 ? 5.064 -13.111 34.304 1.00 88.31 82 SER A O 1
ATOM 642 N N . ARG A 1 83 ? 5.398 -10.905 34.157 1.00 88.50 83 ARG A N 1
ATOM 643 C CA . ARG A 1 83 ? 4.651 -10.769 32.886 1.00 88.50 83 ARG A CA 1
ATOM 644 C C . ARG A 1 83 ? 5.331 -11.479 31.719 1.00 88.50 83 ARG A C 1
ATOM 646 O O . ARG A 1 83 ? 4.655 -12.124 30.925 1.00 88.50 83 ARG A O 1
ATOM 653 N N . ARG A 1 84 ? 6.660 -11.377 31.616 1.00 88.50 84 ARG A N 1
ATOM 654 C CA . ARG A 1 84 ? 7.421 -12.109 30.592 1.00 88.50 84 ARG A CA 1
ATOM 655 C C . ARG A 1 84 ? 7.318 -13.614 30.808 1.00 88.50 84 ARG A C 1
ATOM 657 O O . ARG A 1 84 ? 7.154 -14.347 29.840 1.00 88.50 84 ARG A O 1
ATOM 664 N N . LEU A 1 85 ? 7.373 -14.069 32.058 1.00 91.44 85 LEU A N 1
ATOM 665 C CA . LEU A 1 85 ? 7.200 -15.478 32.395 1.00 91.44 85 LEU A CA 1
ATOM 666 C C . LEU A 1 85 ? 5.808 -15.996 31.987 1.00 91.44 85 LEU A C 1
ATOM 668 O O . LEU A 1 85 ? 5.722 -17.052 31.362 1.00 91.44 85 LEU A O 1
ATOM 672 N N . ASP A 1 86 ? 4.737 -15.237 32.251 1.00 93.44 86 ASP A N 1
ATOM 673 C CA . ASP A 1 86 ? 3.372 -15.574 31.805 1.00 93.44 86 ASP A CA 1
ATOM 674 C C . ASP A 1 86 ? 3.261 -15.684 30.274 1.00 93.44 86 ASP A C 1
ATOM 676 O O . ASP A 1 86 ? 2.676 -16.638 29.749 1.00 93.44 86 ASP A O 1
ATOM 680 N N . GLU A 1 87 ? 3.866 -14.746 29.543 1.00 92.00 87 GLU A N 1
ATOM 681 C CA . GLU A 1 87 ? 3.898 -14.761 28.077 1.00 92.00 87 GLU A CA 1
ATOM 682 C C . GLU A 1 87 ? 4.628 -16.004 27.544 1.00 92.00 87 GLU A C 1
ATOM 684 O O . GLU A 1 87 ? 4.116 -16.714 26.675 1.00 92.00 87 GLU A O 1
ATOM 689 N N . ARG A 1 88 ? 5.801 -16.323 28.103 1.00 92.88 88 ARG A N 1
ATOM 690 C CA . ARG A 1 88 ? 6.599 -17.489 27.698 1.00 92.88 88 ARG A CA 1
ATOM 691 C C . ARG A 1 88 ? 5.898 -18.811 27.989 1.00 92.88 88 ARG A C 1
ATOM 693 O O . ARG A 1 88 ? 5.897 -19.696 27.133 1.00 92.88 88 ARG A O 1
ATOM 700 N N . LEU A 1 89 ? 5.270 -18.932 29.157 1.00 94.31 89 LEU A N 1
ATOM 701 C CA . LEU A 1 89 ? 4.465 -20.101 29.508 1.00 94.31 89 LEU A CA 1
ATOM 702 C C . LEU A 1 89 ? 3.269 -20.259 28.571 1.00 94.31 89 LEU A C 1
ATOM 704 O O . LEU A 1 89 ? 2.976 -21.376 28.158 1.00 94.31 89 LEU A O 1
ATOM 708 N N . SER A 1 90 ? 2.614 -19.159 28.191 1.00 93.50 90 SER A N 1
ATOM 709 C CA . SER A 1 90 ? 1.493 -19.195 27.247 1.00 93.50 90 SER A CA 1
ATOM 710 C C . SER A 1 90 ? 1.927 -19.727 25.877 1.00 93.50 90 SER A C 1
ATOM 712 O O . SER A 1 90 ? 1.314 -20.664 25.375 1.00 93.50 90 SER A O 1
ATOM 714 N N . ILE A 1 91 ? 3.048 -19.235 25.333 1.00 91.62 91 ILE A N 1
ATOM 715 C CA . ILE A 1 91 ? 3.610 -19.729 24.063 1.00 91.62 91 ILE A CA 1
ATOM 716 C C . ILE A 1 91 ? 3.939 -21.229 24.139 1.00 91.62 91 ILE A C 1
ATOM 718 O O . ILE A 1 91 ? 3.634 -21.978 23.208 1.00 91.62 91 ILE A O 1
ATOM 722 N N . LEU A 1 92 ? 4.563 -21.675 25.237 1.00 93.81 92 LEU A N 1
ATOM 723 C CA . LEU A 1 92 ? 4.903 -23.085 25.438 1.00 93.81 92 LEU A CA 1
ATOM 724 C C . LEU A 1 92 ? 3.643 -23.965 25.499 1.00 93.81 92 LEU A C 1
ATOM 726 O O . LEU A 1 92 ? 3.581 -24.981 24.809 1.00 93.81 92 LEU A O 1
ATOM 730 N N . ILE A 1 93 ? 2.642 -23.571 26.292 1.00 94.06 93 ILE A N 1
ATOM 731 C CA . ILE A 1 93 ? 1.381 -24.309 26.461 1.00 94.06 93 ILE A CA 1
ATOM 732 C C . ILE A 1 93 ? 0.642 -24.427 25.129 1.00 94.06 93 ILE A C 1
ATOM 734 O O . ILE A 1 93 ? 0.294 -25.540 24.737 1.00 94.06 93 ILE A O 1
ATOM 738 N N . ASP A 1 94 ? 0.457 -23.317 24.410 1.00 91.56 94 ASP A N 1
ATOM 739 C CA . ASP A 1 94 ? -0.264 -23.301 23.133 1.00 91.56 94 ASP A CA 1
ATOM 740 C C . ASP A 1 94 ? 0.403 -24.237 22.116 1.00 91.56 94 ASP A C 1
ATOM 742 O O . ASP A 1 94 ? -0.263 -24.969 21.376 1.00 91.56 94 ASP A O 1
ATOM 746 N N . ARG A 1 95 ? 1.743 -24.265 22.104 1.00 93.06 95 ARG A N 1
ATOM 747 C CA . ARG A 1 95 ? 2.494 -25.140 21.206 1.00 93.06 95 ARG A CA 1
ATOM 748 C C . ARG A 1 95 ? 2.403 -26.610 21.611 1.00 93.06 95 ARG A C 1
ATOM 750 O O . ARG A 1 95 ? 2.207 -27.452 20.737 1.00 93.06 95 ARG A O 1
ATOM 757 N N . LEU A 1 96 ? 2.511 -26.924 22.903 1.00 92.25 96 LEU A N 1
ATOM 758 C CA . LEU A 1 96 ? 2.362 -28.290 23.415 1.00 92.25 96 LEU A CA 1
ATOM 759 C C . LEU A 1 96 ? 0.959 -28.847 23.141 1.00 92.25 96 LEU A C 1
ATOM 761 O O . LEU A 1 96 ? 0.846 -29.976 22.671 1.00 92.25 96 LEU A O 1
ATOM 765 N N . GLN A 1 97 ? -0.095 -28.054 23.354 1.00 91.25 97 GLN A N 1
ATOM 766 C CA . GLN A 1 97 ? -1.476 -28.444 23.041 1.00 91.25 97 GLN A CA 1
ATOM 767 C C . GLN A 1 97 ? -1.649 -28.768 21.555 1.00 91.25 97 GLN A C 1
ATOM 769 O O . GLN A 1 97 ? -2.196 -29.813 21.202 1.00 91.25 97 GLN A O 1
ATOM 774 N N . LEU A 1 98 ? -1.104 -27.913 20.682 1.00 90.00 98 LEU A N 1
ATOM 775 C CA . LEU A 1 98 ? -1.134 -28.133 19.239 1.00 90.00 98 LEU A CA 1
ATOM 776 C C . LEU A 1 98 ? -0.440 -29.446 18.840 1.00 90.00 98 LEU A C 1
ATOM 778 O O . LEU A 1 98 ? -0.977 -30.197 18.028 1.00 90.00 98 LEU A O 1
ATOM 782 N N . ILE A 1 99 ? 0.743 -29.729 19.398 1.00 90.44 99 ILE A N 1
ATOM 783 C CA . ILE A 1 99 ? 1.522 -30.932 19.065 1.00 90.44 99 ILE A CA 1
ATOM 784 C C . ILE A 1 99 ? 0.858 -32.204 19.600 1.00 90.44 99 ILE A C 1
ATOM 786 O O . ILE A 1 99 ? 0.851 -33.230 18.919 1.00 90.44 99 ILE A O 1
ATOM 790 N N . LEU A 1 100 ? 0.316 -32.156 20.817 1.00 89.31 100 LEU A N 1
ATOM 791 C CA . LEU A 1 100 ? -0.291 -33.316 21.469 1.00 89.31 100 LEU A CA 1
ATOM 792 C C . LEU A 1 100 ? -1.667 -33.670 20.899 1.00 89.31 100 LEU A C 1
ATOM 794 O O . LEU A 1 100 ? -2.241 -34.683 21.289 1.00 89.31 100 LEU A O 1
ATOM 798 N N . GLY A 1 101 ? -2.193 -32.870 19.966 1.00 83.12 101 GLY A N 1
ATOM 799 C CA . GLY A 1 101 ? -3.511 -33.106 19.387 1.00 83.12 101 GLY A CA 1
ATOM 800 C C . GLY A 1 101 ? -4.634 -32.961 20.412 1.00 83.12 101 GLY A C 1
ATOM 801 O O . GLY A 1 101 ? -5.772 -33.334 20.125 1.00 83.12 101 GLY A O 1
ATOM 802 N N . GLU A 1 102 ? -4.338 -32.381 21.580 1.00 68.12 102 GLU A N 1
ATOM 803 C CA . GLU A 1 102 ? -5.347 -31.799 22.447 1.00 68.12 102 GLU A CA 1
ATOM 804 C C . GLU A 1 102 ? -5.849 -30.554 21.723 1.00 68.12 102 GLU A C 1
ATOM 806 O O . GLU A 1 102 ? -5.404 -29.431 21.964 1.00 68.12 102 GLU A O 1
ATOM 811 N N . LEU A 1 103 ? -6.748 -30.786 20.755 1.00 47.94 103 LEU A N 1
ATOM 812 C CA . LEU A 1 103 ? -7.624 -29.770 20.198 1.00 47.94 103 LEU A CA 1
ATOM 813 C C . LEU A 1 103 ? -8.083 -28.950 21.377 1.00 47.94 103 LEU A C 1
ATOM 815 O O . LEU A 1 103 ? -8.760 -29.483 22.256 1.00 47.94 103 LEU A O 1
ATOM 819 N N . VAL A 1 104 ? -7.634 -27.699 21.391 1.00 49.72 104 VAL A N 1
ATOM 820 C CA . VAL A 1 104 ? -7.889 -26.758 22.456 1.00 49.72 104 VAL A CA 1
ATOM 821 C C . VAL A 1 104 ? -9.378 -26.848 22.742 1.00 49.72 104 VAL A C 1
ATOM 823 O O . VAL A 1 104 ? -10.216 -26.331 22.000 1.00 49.72 104 VAL A O 1
ATOM 826 N N . GLY A 1 105 ? -9.707 -27.530 23.837 1.00 44.03 105 GLY A N 1
ATOM 827 C CA . GLY A 1 105 ? -10.936 -27.342 24.563 1.00 44.03 105 GLY A CA 1
ATOM 828 C C . GLY A 1 105 ? -10.823 -25.956 25.157 1.00 44.03 105 GLY A C 1
ATOM 829 O O . GLY A 1 105 ? -10.782 -25.795 26.374 1.00 44.03 105 GLY A O 1
ATOM 830 N N . VAL A 1 106 ? -10.758 -24.935 24.292 1.00 43.59 106 VAL A N 1
ATOM 831 C CA . VAL A 1 106 ? -11.204 -23.616 24.649 1.00 43.59 106 VAL A CA 1
ATOM 832 C C . VAL A 1 106 ? -12.649 -23.934 25.016 1.00 43.59 106 VAL A C 1
ATOM 834 O O . VAL A 1 106 ? -13.543 -23.984 24.171 1.00 43.59 106 VAL A O 1
ATOM 837 N N . LYS A 1 107 ? -12.910 -24.097 26.314 1.00 43.50 107 LYS A N 1
ATOM 838 C CA . LYS A 1 107 ? -13.959 -23.283 26.888 1.00 43.50 107 LYS A CA 1
ATOM 839 C C . LYS A 1 107 ? -13.594 -21.884 26.424 1.00 43.50 107 LYS A C 1
ATOM 841 O O . LYS A 1 107 ? -12.852 -21.177 27.103 1.00 43.50 107 LYS A O 1
ATOM 846 N N . ARG A 1 108 ? -14.049 -21.522 25.207 1.00 41.31 108 ARG A N 1
ATOM 847 C CA . ARG A 1 108 ? -14.236 -20.128 24.839 1.00 41.31 108 ARG A CA 1
ATOM 848 C C . ARG A 1 108 ? -14.843 -19.561 26.108 1.00 41.31 108 ARG A C 1
ATOM 850 O O . ARG A 1 108 ? -15.754 -20.231 26.616 1.00 41.31 108 ARG A O 1
ATOM 857 N N . PRO A 1 109 ? -14.332 -18.462 26.684 1.00 45.78 109 PRO A N 1
ATOM 858 C CA . PRO A 1 109 ? -15.138 -17.760 27.661 1.00 45.78 109 PRO A CA 1
ATOM 859 C C . PRO A 1 109 ? -16.542 -17.747 27.061 1.00 45.78 109 PRO A C 1
ATOM 861 O O . PRO A 1 109 ? -16.744 -17.282 25.939 1.00 45.78 109 PRO A O 1
ATOM 864 N N . THR A 1 110 ? -17.466 -18.469 27.704 1.00 46.94 110 THR A N 1
ATOM 865 C CA . THR A 1 110 ? -18.819 -18.704 27.172 1.00 46.94 110 THR A CA 1
ATOM 866 C C . THR A 1 110 ? -19.556 -17.386 27.041 1.00 46.94 110 THR A C 1
ATOM 868 O O . THR A 1 110 ? -20.633 -17.327 26.468 1.00 46.94 110 THR A O 1
ATOM 871 N N . GLN A 1 111 ? -18.941 -16.334 27.565 1.00 47.44 111 GLN A N 1
ATOM 872 C CA . GLN A 1 111 ? -19.246 -14.979 27.256 1.00 47.44 111 GLN A CA 1
ATOM 873 C C . GLN A 1 111 ? -18.441 -14.539 26.033 1.00 47.44 111 GLN A C 1
ATOM 875 O O . GLN A 1 111 ? -17.248 -14.238 26.110 1.00 47.44 111 GLN A O 1
ATOM 880 N N . SER A 1 112 ? -19.118 -14.478 24.890 1.00 58.91 112 SER A N 1
ATOM 881 C CA . SER A 1 112 ? -18.661 -13.645 23.780 1.00 58.91 112 SER A CA 1
ATOM 882 C C . SER A 1 112 ? -18.398 -12.215 24.281 1.00 58.91 112 SER A C 1
ATOM 884 O O . SER A 1 112 ? -18.932 -11.812 25.315 1.00 58.91 112 SER A O 1
ATOM 886 N N . ALA A 1 113 ? -17.623 -11.407 23.551 1.00 55.00 113 ALA A N 1
ATOM 887 C CA . ALA A 1 113 ? -17.483 -9.984 23.884 1.00 55.00 113 ALA A CA 1
ATOM 888 C C . ALA A 1 113 ? -18.863 -9.320 24.083 1.00 55.00 113 ALA A C 1
ATOM 890 O O . ALA A 1 113 ? -19.044 -8.533 25.002 1.00 55.00 113 ALA A O 1
ATOM 891 N N . SER A 1 114 ? -19.871 -9.739 23.312 1.00 54.00 114 SER A N 1
ATOM 892 C CA . SER A 1 114 ? -21.271 -9.345 23.489 1.00 54.00 114 SER A CA 1
ATOM 893 C C . SER A 1 114 ? -21.914 -9.785 24.810 1.00 54.00 114 SER A C 1
ATOM 895 O O . SER A 1 114 ? -22.771 -9.071 25.312 1.00 54.00 114 SER A O 1
ATOM 897 N N . ASP A 1 115 ? -21.532 -10.913 25.398 1.00 60.62 115 ASP A N 1
ATOM 898 C CA . ASP A 1 115 ? -22.077 -11.384 26.678 1.00 60.62 115 ASP A CA 1
ATOM 899 C C . ASP A 1 115 ? -21.377 -10.739 27.883 1.00 60.62 115 ASP A C 1
ATOM 901 O O . ASP A 1 115 ? -22.028 -10.501 28.895 1.00 60.62 115 ASP A O 1
ATOM 905 N N . VAL A 1 116 ? -20.083 -10.406 27.766 1.00 64.12 116 VAL A N 1
ATOM 906 C CA . VAL A 1 116 ? -19.372 -9.568 28.752 1.00 64.12 116 VAL A CA 1
ATOM 907 C C . VAL A 1 116 ? -19.968 -8.160 28.754 1.00 64.12 116 VAL A C 1
ATOM 909 O O . VAL A 1 116 ? -20.305 -7.636 29.810 1.00 64.12 116 VAL A O 1
ATOM 912 N N . LEU A 1 117 ? -20.210 -7.598 27.565 1.00 57.53 117 LEU A N 1
ATOM 913 C CA . LEU A 1 117 ? -20.913 -6.324 27.399 1.00 57.53 117 LEU A CA 1
ATOM 914 C C . LEU A 1 117 ? -22.355 -6.393 27.942 1.00 57.53 117 LEU A C 1
ATOM 916 O O . LEU A 1 117 ? -22.821 -5.472 28.591 1.00 57.53 117 LEU A O 1
ATOM 920 N N . ARG A 1 118 ? -23.090 -7.495 27.756 1.00 60.09 118 ARG A N 1
ATOM 921 C CA . ARG A 1 118 ? -24.437 -7.634 28.349 1.00 60.09 118 ARG A CA 1
ATOM 922 C C . ARG A 1 118 ? -24.427 -7.784 29.871 1.00 60.09 118 ARG A C 1
ATOM 924 O O . ARG A 1 118 ? -25.402 -7.393 30.507 1.00 60.09 118 ARG A O 1
ATOM 931 N N . ALA A 1 119 ? -23.378 -8.379 30.438 1.00 63.72 119 ALA A N 1
ATOM 932 C CA . ALA A 1 119 ? -23.221 -8.555 31.880 1.00 63.72 119 ALA A CA 1
ATOM 933 C C . ALA A 1 119 ? -22.768 -7.262 32.581 1.00 63.72 119 ALA A C 1
ATOM 935 O O . ALA A 1 119 ? -23.146 -7.027 33.727 1.00 63.72 119 ALA A O 1
ATOM 936 N N . GLU A 1 120 ? -22.018 -6.399 31.891 1.00 64.06 120 GLU A N 1
ATOM 937 C CA . GLU A 1 120 ? -21.741 -5.030 32.326 1.00 64.06 120 GLU A CA 1
ATOM 938 C C . GLU A 1 120 ? -22.922 -4.109 31.983 1.00 64.06 120 GLU A C 1
ATOM 940 O O . GLU A 1 120 ? -22.875 -3.265 31.095 1.00 64.06 120 GLU A O 1
ATOM 945 N N . SER A 1 121 ? -24.029 -4.261 32.708 1.00 59.03 121 SER A N 1
ATOM 946 C CA . SER A 1 121 ? -25.220 -3.410 32.592 1.00 59.03 121 SER A CA 1
ATOM 947 C C . SER A 1 121 ? -25.027 -2.032 33.250 1.00 59.03 121 SER A C 1
ATOM 949 O O . SER A 1 121 ? -25.836 -1.609 34.075 1.00 59.03 121 SER A O 1
ATOM 951 N N . GLY A 1 122 ? -23.928 -1.349 32.923 1.00 76.50 122 GLY A N 1
ATOM 952 C CA . GLY A 1 122 ? -23.704 0.051 33.271 1.00 76.50 122 GLY A CA 1
ATOM 953 C C . GLY A 1 122 ? -24.432 0.976 32.295 1.00 76.50 122 GLY A C 1
ATOM 954 O O . GLY A 1 122 ? -24.504 0.697 31.097 1.00 76.50 122 GLY A O 1
ATOM 955 N N . GLU A 1 123 ? -24.957 2.092 32.797 1.00 79.31 123 GLU A N 1
ATOM 956 C CA . GLU A 1 123 ? -25.631 3.123 31.991 1.00 79.31 123 GLU A CA 1
ATOM 957 C C . GLU A 1 123 ? -24.718 3.641 30.860 1.00 79.31 123 GLU A C 1
ATOM 959 O O . GLU A 1 123 ? -25.157 3.806 29.720 1.00 79.31 123 GLU A O 1
ATOM 964 N N . ASP A 1 124 ? -23.414 3.750 31.136 1.00 76.81 124 ASP A N 1
ATOM 965 C CA . ASP A 1 124 ? -22.373 4.109 30.167 1.00 76.81 124 ASP A CA 1
ATOM 966 C C . ASP A 1 124 ? -22.281 3.119 28.999 1.00 76.81 124 ASP A C 1
ATOM 968 O O . ASP A 1 124 ? -22.116 3.511 27.841 1.00 76.81 124 ASP A O 1
ATOM 972 N N . LEU A 1 125 ? -22.428 1.822 29.273 1.00 76.50 125 LEU A N 1
ATOM 973 C CA . LEU A 1 125 ? -22.321 0.798 28.244 1.00 76.50 125 LEU A CA 1
ATOM 974 C C . LEU A 1 125 ? -23.548 0.784 27.328 1.00 76.50 125 LEU A C 1
ATOM 976 O O . LEU A 1 125 ? -23.415 0.607 26.117 1.00 76.50 125 LEU A O 1
ATOM 980 N N . GLN A 1 126 ? -24.739 1.035 27.879 1.00 80.88 126 GLN A N 1
ATOM 981 C CA . GLN A 1 126 ? -25.945 1.205 27.068 1.00 80.88 126 GLN A CA 1
ATOM 982 C C . GLN A 1 126 ? -25.845 2.428 26.155 1.00 80.88 126 GLN A C 1
ATOM 984 O O . GLN A 1 126 ? -26.238 2.349 24.991 1.00 80.88 126 GLN A O 1
ATOM 989 N N . GLN A 1 127 ? -25.255 3.527 26.633 1.00 84.44 127 GLN A N 1
ATOM 990 C CA . GLN A 1 127 ? -24.988 4.696 25.795 1.00 84.44 127 GLN A CA 1
ATOM 991 C C . GLN A 1 127 ? -23.981 4.390 24.676 1.00 84.44 127 GLN A C 1
ATOM 993 O O . GLN A 1 127 ? -24.159 4.858 23.550 1.00 84.44 127 GLN A O 1
ATOM 998 N N . ILE A 1 128 ? -22.945 3.588 24.948 1.00 81.75 128 ILE A N 1
ATOM 999 C CA . ILE A 1 128 ? -21.981 3.143 23.928 1.00 81.75 128 ILE A CA 1
ATOM 1000 C C . ILE A 1 128 ? -22.667 2.262 22.878 1.00 81.75 128 ILE A C 1
ATOM 1002 O O . ILE A 1 128 ? -22.489 2.493 21.683 1.00 81.75 128 ILE A O 1
ATOM 1006 N N . LEU A 1 129 ? -23.470 1.281 23.299 1.00 81.12 129 LEU A N 1
ATOM 1007 C CA . LEU A 1 129 ? -24.189 0.388 22.387 1.00 81.12 129 LEU A CA 1
ATOM 1008 C C . LEU A 1 129 ? -25.207 1.148 21.526 1.00 81.12 129 LEU A C 1
ATOM 1010 O O . LEU A 1 129 ? -25.254 0.923 20.320 1.00 81.12 129 LEU A O 1
ATOM 1014 N N . ALA A 1 130 ? -25.952 2.093 22.108 1.00 86.62 130 ALA A N 1
ATOM 1015 C CA . ALA A 1 130 ? -26.876 2.947 21.363 1.00 86.62 130 ALA A CA 1
ATOM 1016 C C . ALA A 1 130 ? -26.145 3.793 20.307 1.00 86.62 130 ALA A C 1
ATOM 1018 O O . ALA A 1 130 ? -26.552 3.816 19.149 1.00 86.62 130 ALA A O 1
ATOM 1019 N N . LYS A 1 131 ? -25.005 4.404 20.665 1.00 86.31 131 LYS A N 1
ATOM 1020 C CA . LYS A 1 131 ? -24.167 5.142 19.705 1.00 86.31 131 LYS A CA 1
ATOM 1021 C C . LYS A 1 131 ? -23.617 4.249 18.594 1.00 86.31 131 LYS A C 1
ATOM 1023 O O . LYS A 1 131 ? -23.547 4.684 17.449 1.00 86.31 131 LYS A O 1
ATOM 1028 N N . LEU A 1 132 ? -23.215 3.017 18.906 1.00 82.19 132 LEU A N 1
ATOM 1029 C CA . LEU A 1 132 ? -22.757 2.058 17.896 1.00 82.19 132 LEU A CA 1
ATOM 1030 C C . LEU A 1 132 ? -23.886 1.665 16.937 1.00 82.19 132 LEU A C 1
ATOM 1032 O O . LEU A 1 132 ? -23.646 1.567 15.734 1.00 82.19 132 LEU A O 1
ATOM 1036 N N . ASP A 1 133 ? -25.102 1.472 17.447 1.00 82.31 133 ASP A N 1
ATOM 1037 C CA . ASP A 1 133 ? -26.280 1.195 16.624 1.00 82.31 133 ASP A CA 1
ATOM 1038 C C . ASP A 1 133 ? -26.650 2.388 15.734 1.00 82.31 133 ASP A C 1
ATOM 1040 O O . ASP A 1 133 ? -26.982 2.186 14.564 1.00 82.31 133 ASP A O 1
ATOM 1044 N N . ASP A 1 134 ? -26.533 3.619 16.235 1.00 82.94 134 ASP A N 1
ATOM 1045 C CA . ASP A 1 134 ? -26.745 4.833 15.442 1.00 82.94 134 ASP A CA 1
ATOM 1046 C C . ASP A 1 134 ? -25.703 4.956 14.318 1.00 82.94 134 ASP A C 1
ATOM 1048 O O . ASP A 1 134 ? -26.077 5.086 13.151 1.00 82.94 134 ASP A O 1
ATOM 1052 N N . ILE A 1 135 ? -24.409 4.774 14.625 1.00 78.75 135 ILE A N 1
ATOM 1053 C CA . ILE A 1 135 ? -23.330 4.730 13.617 1.00 78.75 135 ILE A CA 1
ATOM 1054 C C . ILE A 1 135 ? -23.618 3.650 12.567 1.00 78.75 135 ILE A C 1
ATOM 1056 O O . ILE A 1 135 ? -23.456 3.867 11.364 1.00 78.75 135 ILE A O 1
ATOM 1060 N N . ARG A 1 136 ? -24.066 2.469 13.004 1.00 73.44 136 ARG A N 1
ATOM 1061 C CA . ARG A 1 136 ? -24.374 1.356 12.106 1.00 73.44 136 ARG A CA 1
ATOM 1062 C C . ARG A 1 136 ? -25.567 1.662 11.203 1.00 73.44 136 ARG A C 1
ATOM 1064 O O . ARG A 1 136 ? -25.555 1.243 10.049 1.00 73.44 136 ARG A O 1
ATOM 1071 N N . ARG A 1 137 ? -26.582 2.381 11.692 1.00 75.62 137 ARG A N 1
ATOM 1072 C CA . ARG A 1 137 ? -27.733 2.829 10.888 1.00 75.62 137 ARG A CA 1
ATOM 1073 C C . ARG A 1 137 ? -27.332 3.890 9.868 1.00 75.62 137 ARG A C 1
ATOM 1075 O O . ARG A 1 137 ? -27.781 3.817 8.727 1.00 75.62 137 ARG A O 1
ATOM 1082 N N . GLU A 1 138 ? -26.451 4.817 10.234 1.00 67.62 138 GLU A N 1
ATOM 1083 C CA . GLU A 1 138 ? -25.932 5.841 9.319 1.00 67.62 138 GLU A CA 1
ATOM 1084 C C . GLU A 1 138 ? -25.097 5.244 8.173 1.00 67.62 138 GLU A C 1
ATOM 1086 O O . GLU A 1 138 ? -25.178 5.720 7.038 1.00 67.62 138 GLU A O 1
ATOM 1091 N N . GLN A 1 139 ? -24.375 4.142 8.416 1.00 61.56 139 GLN A N 1
ATOM 1092 C CA . GLN A 1 139 ? -23.606 3.435 7.380 1.00 61.56 139 GLN A CA 1
ATOM 1093 C C . GLN A 1 139 ? -24.460 2.884 6.218 1.00 61.56 139 GLN A C 1
ATOM 1095 O O . GLN A 1 139 ? -23.923 2.657 5.134 1.00 61.56 139 GLN A O 1
ATOM 1100 N N . PHE A 1 140 ? -25.776 2.695 6.387 1.00 57.66 140 PHE A N 1
ATOM 1101 C CA . PHE A 1 140 ? -26.653 2.173 5.324 1.00 57.66 140 PHE A CA 1
ATOM 1102 C C . PHE A 1 140 ? -27.030 3.199 4.245 1.00 57.66 140 PHE A C 1
ATOM 1104 O O . PHE A 1 140 ? -27.577 2.808 3.216 1.00 57.66 140 PHE A O 1
ATOM 1111 N N . ASN A 1 141 ? -26.705 4.483 4.430 1.00 68.00 141 ASN A N 1
ATOM 1112 C CA . ASN A 1 141 ? -26.984 5.535 3.444 1.00 68.00 141 ASN A CA 1
ATOM 1113 C C . ASN A 1 141 ? -25.799 5.841 2.511 1.00 68.00 141 ASN A C 1
ATOM 1115 O O . ASN A 1 141 ? -25.795 6.869 1.832 1.00 68.00 141 ASN A O 1
ATOM 1119 N N . LEU A 1 142 ? -24.782 4.974 2.463 1.00 70.38 142 LEU A N 1
ATOM 1120 C CA . LEU A 1 142 ? -23.649 5.171 1.563 1.00 70.38 142 LEU A CA 1
ATOM 1121 C C . LEU A 1 142 ? -24.072 5.010 0.090 1.00 70.38 142 LEU A C 1
ATOM 1123 O O . LEU A 1 142 ? -24.881 4.135 -0.236 1.00 70.38 142 LEU A O 1
ATOM 1127 N N . PRO A 1 143 ? -23.526 5.837 -0.821 1.00 79.44 143 PRO A N 1
ATOM 1128 C CA . PRO A 1 143 ? -23.787 5.699 -2.245 1.00 79.44 143 PRO A CA 1
ATOM 1129 C C . PRO A 1 143 ? -23.306 4.335 -2.747 1.00 79.44 143 PRO A C 1
ATOM 1131 O O . PRO A 1 143 ? -22.379 3.737 -2.194 1.00 79.44 143 PRO A O 1
ATOM 1134 N N . ARG A 1 144 ? -23.925 3.849 -3.829 1.00 83.56 144 ARG A N 1
ATOM 1135 C CA . ARG A 1 144 ? -23.400 2.683 -4.548 1.00 83.56 144 ARG A CA 1
ATOM 1136 C C . ARG A 1 144 ? -21.977 2.993 -5.001 1.00 83.56 144 ARG A C 1
ATOM 1138 O O . ARG A 1 144 ? -21.735 4.061 -5.556 1.00 83.56 144 ARG A O 1
ATOM 1145 N N . LEU A 1 145 ? -21.073 2.062 -4.730 1.00 88.69 145 LEU A N 1
ATOM 1146 C CA . LEU A 1 145 ? -19.663 2.177 -5.073 1.00 88.69 145 LEU A CA 1
ATOM 1147 C C . LEU A 1 145 ? -19.414 1.412 -6.365 1.00 88.69 145 LEU A C 1
ATOM 1149 O O . LEU A 1 145 ? -19.943 0.311 -6.545 1.00 88.69 145 LEU A O 1
ATOM 1153 N N . ASP A 1 146 ? -18.593 1.986 -7.231 1.00 90.19 146 ASP A N 1
ATOM 1154 C CA . ASP A 1 146 ? -18.097 1.297 -8.409 1.00 90.19 146 ASP A CA 1
ATOM 1155 C C . ASP A 1 146 ? -17.047 0.264 -7.986 1.00 90.19 146 ASP A C 1
ATOM 1157 O O . ASP A 1 146 ? -16.287 0.465 -7.034 1.00 90.19 146 ASP A O 1
ATOM 1161 N N . ALA A 1 147 ? -16.992 -0.856 -8.699 1.00 89.69 147 ALA A N 1
ATOM 1162 C CA . ALA A 1 147 ? -15.989 -1.888 -8.484 1.00 89.69 147 ALA A CA 1
ATOM 1163 C C . ALA A 1 147 ? -15.194 -2.083 -9.770 1.00 89.69 147 ALA A C 1
ATOM 1165 O O . ALA A 1 147 ? -15.767 -2.375 -10.821 1.00 89.69 147 ALA A O 1
ATOM 1166 N N . TYR A 1 148 ? -13.875 -1.945 -9.671 1.00 90.56 148 TYR A N 1
ATOM 1167 C CA . TYR A 1 148 ? -12.957 -2.300 -10.743 1.00 90.56 148 TYR A CA 1
ATOM 1168 C C . TYR A 1 148 ? -12.236 -3.599 -10.390 1.00 90.56 148 TYR A C 1
ATOM 1170 O O . TYR A 1 148 ? -11.697 -3.707 -9.289 1.00 90.56 148 TYR A O 1
ATOM 1178 N N . PRO A 1 149 ? -12.213 -4.588 -11.300 1.00 89.62 149 PRO A N 1
ATOM 1179 C CA . PRO A 1 149 ? -11.586 -5.876 -11.020 1.00 89.62 149 PRO A CA 1
ATOM 1180 C C . PRO A 1 149 ? -10.052 -5.836 -11.124 1.00 89.62 149 PRO A C 1
ATOM 1182 O O . PRO A 1 149 ? -9.383 -6.720 -10.597 1.00 89.62 149 PRO A O 1
ATOM 1185 N N . PHE A 1 150 ? -9.482 -4.803 -11.766 1.00 96.44 150 PHE A N 1
ATOM 1186 C CA . PHE A 1 150 ? -8.035 -4.671 -12.014 1.00 96.44 150 PHE A CA 1
ATOM 1187 C C . PHE A 1 150 ? -7.415 -5.928 -12.660 1.00 96.44 150 PHE A C 1
ATOM 1189 O O . PHE A 1 150 ? -6.276 -6.293 -12.370 1.00 96.44 150 PHE A O 1
ATOM 1196 N N . ASP A 1 151 ? -8.153 -6.596 -13.553 1.00 96.88 151 ASP A N 1
ATOM 1197 C CA . ASP A 1 151 ? -7.748 -7.884 -14.137 1.00 96.88 151 ASP A CA 1
ATOM 1198 C C . ASP A 1 151 ? -6.402 -7.823 -14.859 1.00 96.88 151 ASP A C 1
ATOM 1200 O O . ASP A 1 151 ? -5.637 -8.791 -14.802 1.00 96.88 151 ASP A O 1
ATOM 1204 N N . PHE A 1 152 ? -6.080 -6.662 -15.440 1.00 96.94 152 PHE A N 1
ATOM 1205 C CA . PHE A 1 152 ? -4.808 -6.427 -16.104 1.00 96.94 152 PHE A CA 1
ATOM 1206 C C . PHE A 1 152 ? -3.610 -6.513 -15.157 1.00 96.94 152 PHE A C 1
ATOM 1208 O O . PHE A 1 152 ? -2.536 -6.799 -15.657 1.00 96.94 152 PHE A O 1
ATOM 1215 N N . ILE A 1 153 ? -3.742 -6.306 -13.838 1.00 98.00 153 ILE A N 1
ATOM 1216 C CA . ILE A 1 153 ? -2.634 -6.349 -12.857 1.00 98.00 153 ILE A CA 1
ATOM 1217 C C . ILE A 1 153 ? -2.095 -7.774 -12.710 1.00 98.00 153 ILE A C 1
ATOM 1219 O O . ILE A 1 153 ? -2.852 -8.678 -12.361 1.00 98.00 153 ILE A O 1
ATOM 1223 N N . ALA A 1 154 ? -0.799 -7.987 -12.936 1.00 97.06 154 ALA A N 1
ATOM 1224 C CA . ALA A 1 154 ? -0.193 -9.317 -12.983 1.00 97.06 154 ALA A CA 1
ATOM 1225 C C . ALA A 1 154 ? -0.121 -9.982 -11.599 1.00 97.06 154 ALA A C 1
ATOM 1227 O O . ALA A 1 154 ? -0.410 -11.173 -11.460 1.00 97.06 154 ALA A O 1
ATOM 1228 N N . ASN A 1 155 ? 0.227 -9.223 -10.556 1.00 96.69 155 ASN A N 1
ATOM 1229 C CA . ASN A 1 155 ? 0.317 -9.761 -9.201 1.00 96.69 155 ASN A CA 1
ATOM 1230 C C . ASN A 1 155 ? -1.080 -9.876 -8.540 1.00 96.69 155 ASN A C 1
ATOM 1232 O O . ASN A 1 155 ? -1.722 -8.853 -8.290 1.00 96.69 155 ASN A O 1
ATOM 1236 N N . PRO A 1 156 ? -1.554 -11.086 -8.168 1.00 96.44 156 PRO A N 1
ATOM 1237 C CA . PRO A 1 156 ? -2.901 -11.277 -7.624 1.00 96.44 156 PRO A CA 1
ATOM 1238 C C . PRO A 1 156 ? -3.108 -10.634 -6.244 1.00 96.44 156 PRO A C 1
ATOM 1240 O O . PRO A 1 156 ? -4.219 -10.204 -5.933 1.00 96.44 156 PRO A O 1
ATOM 1243 N N . LEU A 1 157 ? -2.058 -10.540 -5.418 1.00 96.50 157 LEU A N 1
ATOM 1244 C CA . LEU A 1 157 ? -2.142 -9.866 -4.120 1.00 96.50 157 LEU A CA 1
ATOM 1245 C C . LEU A 1 157 ? -2.269 -8.355 -4.308 1.00 96.50 157 LEU A C 1
ATOM 1247 O O . LEU A 1 157 ? -3.127 -7.732 -3.687 1.00 96.50 157 LEU A O 1
ATOM 1251 N N . LEU A 1 158 ? -1.469 -7.782 -5.210 1.00 97.12 158 LEU A N 1
ATOM 1252 C CA . LEU A 1 158 ? -1.553 -6.362 -5.542 1.00 97.12 158 LEU A CA 1
ATOM 1253 C C . LEU A 1 158 ? -2.906 -6.020 -6.175 1.00 97.12 158 LEU A C 1
ATOM 1255 O O . LEU A 1 158 ? -3.513 -5.026 -5.795 1.00 97.12 158 LEU A O 1
ATOM 1259 N N . ARG A 1 159 ? -3.427 -6.871 -7.067 1.00 98.00 159 ARG A N 1
ATOM 1260 C CA . ARG A 1 159 ? -4.770 -6.719 -7.649 1.00 98.00 159 ARG A CA 1
ATOM 1261 C C . ARG A 1 159 ? -5.845 -6.600 -6.569 1.00 98.00 159 ARG A C 1
ATOM 1263 O O . ARG A 1 159 ? -6.660 -5.683 -6.615 1.00 98.00 159 ARG A O 1
ATOM 1270 N N . LEU A 1 160 ? -5.827 -7.504 -5.587 1.00 96.81 160 LEU A N 1
ATOM 1271 C CA . LEU A 1 160 ? -6.771 -7.477 -4.470 1.00 96.81 160 LEU A CA 1
ATOM 1272 C C . LEU A 1 160 ? -6.622 -6.199 -3.631 1.00 96.81 160 LEU A C 1
ATOM 1274 O O . LEU A 1 160 ? -7.628 -5.601 -3.254 1.00 96.81 160 LEU A O 1
ATOM 1278 N N . MET A 1 161 ? -5.386 -5.772 -3.356 1.00 97.38 161 MET A N 1
ATOM 1279 C CA . MET A 1 161 ? -5.119 -4.528 -2.629 1.00 97.38 161 MET A CA 1
ATOM 1280 C C . MET A 1 161 ? -5.676 -3.313 -3.377 1.00 97.38 161 MET A C 1
ATOM 1282 O O . MET A 1 161 ? -6.444 -2.557 -2.795 1.00 97.38 161 MET A O 1
ATOM 1286 N N . LEU A 1 162 ? -5.392 -3.177 -4.676 1.00 97.81 162 LEU A N 1
ATOM 1287 C CA . LEU A 1 162 ? -5.873 -2.061 -5.497 1.00 97.81 162 LEU A CA 1
ATOM 1288 C C . LEU A 1 162 ? -7.402 -2.027 -5.604 1.00 97.81 162 LEU A C 1
ATOM 1290 O O . LEU A 1 162 ? -7.999 -0.954 -5.526 1.00 97.81 162 LEU A O 1
ATOM 1294 N N . ALA A 1 163 ? -8.047 -3.190 -5.731 1.00 97.12 163 ALA A N 1
ATOM 1295 C CA . ALA A 1 163 ? -9.505 -3.289 -5.732 1.00 97.12 163 ALA A CA 1
ATOM 1296 C C . ALA A 1 163 ? -10.115 -2.820 -4.400 1.00 97.12 163 ALA A C 1
ATOM 1298 O O . ALA A 1 163 ? -11.079 -2.051 -4.393 1.00 97.12 163 ALA A O 1
ATOM 1299 N N . ASN A 1 164 ? -9.531 -3.236 -3.272 1.00 96.38 164 ASN A N 1
ATOM 1300 C CA . ASN A 1 164 ? -9.976 -2.811 -1.945 1.00 96.38 164 ASN A CA 1
ATOM 1301 C C . ASN A 1 164 ? -9.730 -1.315 -1.715 1.00 96.38 164 ASN A C 1
ATOM 1303 O O . ASN A 1 164 ? -10.637 -0.615 -1.265 1.00 96.38 164 ASN A O 1
ATOM 1307 N N . ASP A 1 165 ? -8.550 -0.815 -2.079 1.00 97.44 165 ASP A N 1
ATOM 1308 C CA . ASP A 1 165 ? -8.190 0.596 -1.942 1.00 97.44 165 ASP A CA 1
ATOM 1309 C C . ASP A 1 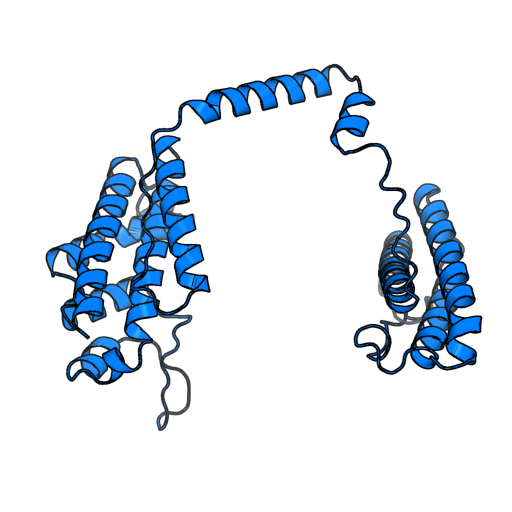165 ? -9.090 1.486 -2.805 1.00 97.44 165 ASP A C 1
ATOM 1311 O O . ASP A 1 165 ? -9.467 2.574 -2.375 1.00 97.44 165 ASP A O 1
ATOM 1315 N N . TYR A 1 166 ? -9.505 1.028 -3.991 1.00 97.62 166 TYR A N 1
ATOM 1316 C CA . TYR A 1 166 ? -10.451 1.756 -4.843 1.00 97.62 166 TYR A CA 1
ATOM 1317 C C . TYR A 1 166 ? -11.838 1.885 -4.203 1.00 97.62 166 TYR A C 1
ATOM 1319 O O . TYR A 1 166 ? -12.456 2.952 -4.248 1.00 97.62 166 TYR A O 1
ATOM 1327 N N . ILE A 1 167 ? -12.332 0.813 -3.581 1.00 96.12 167 ILE A N 1
ATOM 1328 C CA . ILE A 1 167 ? -13.592 0.838 -2.826 1.00 96.12 167 ILE A CA 1
ATOM 1329 C C . ILE A 1 167 ? -13.456 1.774 -1.619 1.00 96.12 167 ILE A C 1
ATOM 1331 O O . ILE A 1 167 ? -14.341 2.594 -1.364 1.00 96.12 167 ILE A O 1
ATOM 1335 N N . GLU A 1 168 ? -12.342 1.688 -0.895 1.00 96.25 168 GLU A N 1
ATOM 1336 C CA . GLU A 1 168 ? -12.092 2.506 0.289 1.00 96.25 168 GLU A CA 1
ATOM 1337 C C . GLU A 1 168 ? -11.924 3.991 -0.063 1.00 96.25 168 GLU A C 1
ATOM 1339 O O . GLU A 1 168 ? -12.476 4.851 0.621 1.00 96.25 168 GLU A O 1
ATOM 1344 N N . ALA A 1 169 ? -11.270 4.315 -1.180 1.00 96.38 169 ALA A N 1
ATOM 1345 C CA . ALA A 1 169 ? -11.127 5.685 -1.666 1.00 96.38 169 ALA A CA 1
ATOM 1346 C C . ALA A 1 169 ? -12.489 6.335 -1.949 1.00 96.38 169 ALA A C 1
ATOM 1348 O O . ALA A 1 169 ? -12.696 7.507 -1.613 1.00 96.38 169 ALA A O 1
ATOM 1349 N N . GLN A 1 170 ? -13.431 5.577 -2.522 1.00 95.56 170 GLN A N 1
ATOM 1350 C CA . GLN A 1 170 ? -14.797 6.043 -2.771 1.00 95.56 170 GLN A CA 1
ATOM 1351 C C . GLN A 1 170 ? -15.595 6.206 -1.473 1.00 95.56 170 GLN A C 1
ATOM 1353 O O . GLN A 1 170 ? -16.299 7.204 -1.310 1.00 95.56 170 GLN A O 1
ATOM 1358 N N . ARG A 1 171 ? -15.464 5.273 -0.520 1.00 94.25 171 ARG A N 1
ATOM 1359 C CA . ARG A 1 171 ? -16.091 5.398 0.809 1.00 94.25 171 ARG A CA 1
ATOM 1360 C C . ARG A 1 171 ? -15.584 6.623 1.547 1.00 94.25 171 ARG A C 1
ATOM 1362 O O . ARG A 1 171 ? -16.389 7.424 2.013 1.00 94.25 171 ARG A O 1
ATOM 1369 N N . ALA A 1 172 ? -14.265 6.794 1.591 1.00 95.38 172 ALA A N 1
ATOM 1370 C CA . ALA A 1 172 ? -13.615 7.947 2.191 1.00 95.38 172 ALA A CA 1
ATOM 1371 C C . ALA A 1 172 ? -14.123 9.251 1.562 1.00 95.38 172 ALA A C 1
ATOM 1373 O O . ALA A 1 172 ? -14.447 10.195 2.280 1.00 95.38 172 ALA A O 1
ATOM 1374 N N . PHE A 1 173 ? -14.273 9.295 0.236 1.00 95.38 173 PHE A N 1
ATOM 1375 C CA . PHE A 1 173 ? -14.859 10.448 -0.445 1.00 95.38 173 PHE A CA 1
ATOM 1376 C C . PHE A 1 173 ? -16.314 10.697 -0.020 1.00 95.38 173 PHE A C 1
ATOM 1378 O O . PHE A 1 173 ? -16.672 11.828 0.311 1.00 95.38 173 PHE A O 1
ATOM 1385 N N . ALA A 1 174 ? -17.142 9.649 0.010 1.00 93.06 174 ALA A N 1
ATOM 1386 C CA . ALA A 1 174 ? -18.564 9.737 0.337 1.00 93.06 174 ALA A CA 1
ATOM 1387 C C . ALA A 1 174 ? -18.827 10.274 1.754 1.00 93.06 174 ALA A C 1
ATOM 1389 O O . ALA A 1 174 ? -19.787 11.014 1.954 1.00 93.06 174 ALA A O 1
ATOM 1390 N N . VAL A 1 175 ? -17.959 9.952 2.718 1.00 93.50 175 VAL A N 1
ATOM 1391 C CA . VAL A 1 175 ? -18.070 10.419 4.114 1.00 93.50 175 VAL A CA 1
ATOM 1392 C C . VAL A 1 175 ? -17.307 11.722 4.393 1.00 93.50 175 VAL A C 1
ATOM 1394 O O . VAL A 1 175 ? -17.199 12.144 5.541 1.00 93.50 175 VAL A O 1
ATOM 1397 N N . GLY A 1 176 ? -16.750 12.372 3.367 1.00 93.88 176 GLY A N 1
ATOM 1398 C CA . GLY A 1 176 ? -16.020 13.637 3.514 1.00 93.88 176 GLY A CA 1
ATOM 1399 C C . GLY A 1 176 ? -14.574 13.505 4.005 1.00 93.88 176 GLY A C 1
ATOM 1400 O O . GLY A 1 176 ? -13.916 14.510 4.282 1.00 93.88 176 GLY A O 1
ATOM 1401 N N . ALA A 1 177 ? -14.028 12.290 4.070 1.00 95.62 177 ALA A N 1
ATOM 1402 C CA . ALA A 1 177 ? -12.622 12.025 4.368 1.00 95.62 177 ALA A CA 1
ATOM 1403 C C . ALA A 1 177 ? -11.731 12.243 3.125 1.00 95.62 177 ALA A C 1
ATOM 1405 O O . ALA A 1 177 ? -10.981 11.364 2.699 1.00 95.62 177 ALA A O 1
ATOM 1406 N N . PHE A 1 178 ? -11.792 13.445 2.542 1.00 95.81 178 PHE A N 1
ATOM 1407 C CA . PHE A 1 178 ? -11.157 13.776 1.258 1.00 95.81 178 PHE A CA 1
ATOM 1408 C C . PHE A 1 178 ? -9.641 13.556 1.245 1.00 95.81 178 PHE A C 1
ATOM 1410 O O . PHE A 1 178 ? -9.110 13.020 0.278 1.00 95.81 178 PHE A O 1
ATOM 1417 N N . LYS A 1 179 ? -8.953 13.864 2.350 1.00 95.31 179 LYS A N 1
ATOM 1418 C CA . LYS A 1 179 ? -7.520 13.577 2.511 1.00 95.31 179 LYS A CA 1
ATOM 1419 C C . LYS A 1 179 ? -7.202 12.086 2.358 1.00 95.31 179 LYS A C 1
ATOM 1421 O O . LYS A 1 179 ? -6.278 11.731 1.638 1.00 95.31 179 LYS A O 1
ATOM 1426 N N . ALA A 1 180 ? -7.973 11.214 3.009 1.00 96.75 180 ALA A N 1
ATOM 1427 C CA . ALA A 1 180 ? -7.774 9.770 2.903 1.00 96.75 180 ALA A CA 1
ATOM 1428 C C . ALA A 1 180 ? -8.064 9.280 1.477 1.00 96.75 180 ALA A C 1
ATOM 1430 O O . ALA A 1 180 ? -7.270 8.535 0.912 1.00 96.75 180 ALA A O 1
ATOM 1431 N N . SER A 1 181 ? -9.144 9.776 0.866 1.00 96.94 181 SE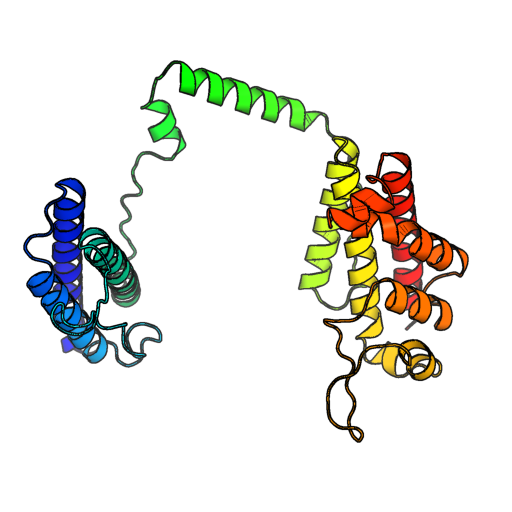R A N 1
ATOM 1432 C CA . SER A 1 181 ? -9.488 9.478 -0.529 1.00 96.94 181 SER A CA 1
ATOM 1433 C C . SER A 1 181 ? -8.375 9.881 -1.510 1.00 96.94 181 SER A C 1
ATOM 1435 O O . SER A 1 181 ? -8.019 9.101 -2.394 1.00 96.94 181 SER A O 1
ATOM 1437 N N . ALA A 1 182 ? -7.766 11.056 -1.315 1.00 95.75 182 ALA A N 1
ATOM 1438 C CA . ALA A 1 182 ? -6.634 11.534 -2.105 1.00 95.75 182 ALA A CA 1
ATOM 1439 C C . ALA A 1 182 ? -5.394 10.634 -1.952 1.00 95.75 182 ALA A C 1
ATOM 1441 O O . ALA A 1 182 ? -4.794 10.226 -2.947 1.00 95.75 182 ALA A O 1
ATOM 1442 N N . ILE A 1 183 ? -5.040 10.272 -0.714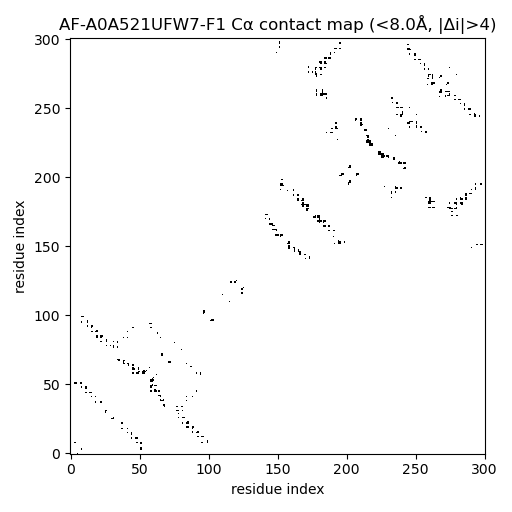 1.00 95.81 183 ILE A N 1
ATOM 1443 C CA . ILE A 1 183 ? -3.900 9.388 -0.425 1.00 95.81 183 ILE A CA 1
ATOM 1444 C C . ILE A 1 183 ? -4.088 8.020 -1.089 1.00 95.81 183 ILE A C 1
ATOM 1446 O O . ILE A 1 183 ? -3.186 7.552 -1.786 1.00 95.81 183 ILE A O 1
ATOM 1450 N N . LEU A 1 184 ? -5.264 7.408 -0.913 1.00 97.00 184 LEU A N 1
ATOM 1451 C CA . LEU A 1 184 ? -5.599 6.114 -1.510 1.00 97.00 184 LEU A CA 1
ATOM 1452 C C . LEU A 1 184 ? -5.565 6.186 -3.041 1.00 97.00 184 LEU A C 1
ATOM 1454 O O . LEU A 1 184 ? -4.952 5.339 -3.679 1.00 97.00 184 LEU A O 1
ATOM 1458 N N . SER A 1 185 ? -6.126 7.242 -3.636 1.00 97.25 185 SER A N 1
ATOM 1459 C CA . SER A 1 185 ? -6.098 7.450 -5.092 1.00 97.25 185 SER A CA 1
ATOM 1460 C C . SER A 1 185 ? -4.671 7.516 -5.649 1.00 97.25 185 SER A C 1
ATOM 1462 O O . SER A 1 185 ? -4.375 6.886 -6.664 1.00 97.25 185 SER A O 1
ATOM 1464 N N . GLY A 1 186 ? -3.766 8.228 -4.968 1.00 96.25 186 GLY A N 1
ATOM 1465 C CA . GLY A 1 186 ? -2.350 8.266 -5.339 1.00 96.25 186 GLY A CA 1
ATOM 1466 C C . GLY A 1 186 ? -1.672 6.896 -5.230 1.00 96.25 186 GLY A C 1
ATOM 1467 O O . GLY A 1 186 ? -0.929 6.511 -6.133 1.00 96.25 186 GLY A O 1
ATOM 1468 N N . GLY A 1 187 ? -1.968 6.142 -4.166 1.00 96.44 187 GLY A N 1
ATOM 1469 C CA . GLY A 1 187 ? -1.477 4.772 -3.980 1.00 96.44 187 GLY A CA 1
ATOM 1470 C C . GLY A 1 187 ? -1.965 3.805 -5.062 1.00 96.44 187 GLY A C 1
ATOM 1471 O O . GLY A 1 187 ? -1.188 2.984 -5.542 1.00 96.44 187 GLY A O 1
ATOM 1472 N N . ILE A 1 188 ? -3.212 3.949 -5.520 1.00 98.00 188 ILE A N 1
ATOM 1473 C CA . ILE A 1 188 ? -3.765 3.120 -6.599 1.00 98.00 188 ILE A CA 1
ATOM 1474 C C . ILE A 1 188 ? -3.012 3.358 -7.914 1.00 98.00 188 ILE A C 1
ATOM 1476 O O . ILE A 1 188 ? -2.621 2.400 -8.578 1.00 98.00 188 ILE A O 1
ATOM 1480 N N . ILE A 1 189 ? -2.764 4.622 -8.286 1.00 97.81 189 ILE A N 1
ATOM 1481 C CA . ILE A 1 189 ? -1.996 4.965 -9.500 1.00 97.81 189 ILE A CA 1
ATOM 1482 C C . ILE A 1 189 ? -0.571 4.411 -9.404 1.00 97.81 189 ILE A C 1
ATOM 1484 O O . ILE A 1 189 ? -0.081 3.805 -10.356 1.00 97.81 189 ILE A O 1
ATOM 1488 N N . GLU A 1 190 ? 0.077 4.587 -8.251 1.00 97.44 190 GLU A N 1
ATOM 1489 C CA . GLU A 1 190 ? 1.421 4.069 -7.994 1.00 97.44 190 GLU A CA 1
ATOM 1490 C C . GLU A 1 190 ? 1.481 2.548 -8.142 1.00 97.44 190 GLU A C 1
ATOM 1492 O O . GLU A 1 190 ? 2.329 2.044 -8.874 1.00 97.44 190 GLU A O 1
ATOM 1497 N N . GLY A 1 191 ? 0.554 1.819 -7.516 1.00 97.81 191 GLY A N 1
ATOM 1498 C CA . GLY A 1 191 ? 0.511 0.363 -7.595 1.00 97.81 191 GLY A CA 1
ATOM 1499 C C . GLY A 1 191 ? 0.234 -0.158 -9.006 1.00 97.81 191 GLY A C 1
ATOM 1500 O O . GLY A 1 191 ? 0.887 -1.111 -9.427 1.00 97.81 191 GLY A O 1
ATOM 1501 N N . MET A 1 192 ? -0.657 0.487 -9.773 1.00 98.50 192 MET A N 1
ATOM 1502 C CA . MET A 1 192 ? -0.886 0.117 -11.178 1.00 98.50 192 MET A CA 1
ATOM 1503 C C . MET A 1 192 ? 0.383 0.279 -12.025 1.00 98.50 192 MET A C 1
ATOM 1505 O O . MET A 1 192 ? 0.740 -0.623 -12.780 1.00 98.50 192 MET A O 1
ATOM 1509 N N . LEU A 1 193 ? 1.079 1.413 -11.894 1.00 98.19 193 LEU A N 1
ATOM 1510 C CA . LEU A 1 193 ? 2.299 1.676 -12.658 1.00 98.19 193 LEU A CA 1
ATOM 1511 C C . LEU A 1 193 ? 3.451 0.763 -12.224 1.00 98.19 193 LEU A C 1
ATOM 1513 O O . LEU A 1 193 ? 4.168 0.250 -13.079 1.00 98.19 193 LEU A O 1
ATOM 1517 N N . LEU A 1 194 ? 3.612 0.518 -10.919 1.00 97.62 194 LEU A N 1
ATOM 1518 C CA . LEU A 1 194 ? 4.623 -0.406 -10.400 1.00 97.62 194 LEU A CA 1
ATOM 1519 C C . LEU A 1 194 ? 4.464 -1.812 -10.978 1.00 97.62 194 LEU A C 1
ATOM 1521 O O . LEU A 1 194 ? 5.462 -2.396 -11.395 1.00 97.62 194 LEU A O 1
ATOM 1525 N N . ASP A 1 195 ? 3.238 -2.340 -11.018 1.00 98.19 195 ASP A N 1
ATOM 1526 C CA . ASP A 1 195 ? 2.973 -3.658 -11.601 1.00 98.19 195 ASP A CA 1
ATOM 1527 C C . ASP A 1 195 ? 3.369 -3.702 -13.079 1.00 98.19 195 ASP A C 1
ATOM 1529 O O . ASP A 1 195 ? 4.072 -4.616 -13.498 1.00 98.19 195 ASP A O 1
ATOM 1533 N N . VAL A 1 196 ? 2.972 -2.688 -13.856 1.00 97.88 196 VAL A N 1
ATOM 1534 C CA . VAL A 1 196 ? 3.245 -2.608 -15.300 1.00 97.88 196 VAL A CA 1
ATOM 1535 C C . VAL A 1 196 ? 4.743 -2.546 -15.585 1.00 97.88 196 VAL A C 1
ATOM 1537 O O . VAL A 1 196 ? 5.239 -3.311 -16.407 1.00 97.88 196 VAL A O 1
ATOM 1540 N N . PHE A 1 197 ? 5.486 -1.679 -14.895 1.00 97.75 197 PHE A N 1
ATOM 1541 C CA . PHE A 1 197 ? 6.925 -1.521 -15.129 1.00 97.75 197 PHE A CA 1
ATOM 1542 C C . PHE A 1 197 ? 7.761 -2.731 -14.698 1.00 97.75 197 PHE A C 1
ATOM 1544 O O . PHE A 1 197 ? 8.871 -2.903 -15.194 1.00 97.75 197 PHE A O 1
ATOM 1551 N N . GLN A 1 198 ? 7.247 -3.574 -13.801 1.00 96.25 198 GLN A N 1
ATOM 1552 C CA . GLN A 1 198 ? 7.927 -4.799 -13.370 1.00 96.25 198 GLN A CA 1
ATOM 1553 C C . GLN A 1 198 ? 7.710 -5.985 -14.320 1.00 96.25 198 GLN A C 1
ATOM 1555 O O . GLN A 1 198 ? 8.290 -7.052 -14.106 1.00 96.25 198 GLN A O 1
ATOM 1560 N N . ARG A 1 199 ? 6.896 -5.825 -15.371 1.00 96.19 199 ARG A N 1
ATOM 1561 C CA . ARG A 1 199 ? 6.607 -6.905 -16.315 1.00 96.19 199 ARG A CA 1
ATOM 1562 C C . ARG A 1 199 ? 7.778 -7.194 -17.249 1.00 96.19 199 ARG A C 1
ATOM 1564 O O . ARG A 1 199 ? 8.336 -6.254 -17.823 1.00 96.19 199 ARG A O 1
ATOM 1571 N N . PRO A 1 200 ? 8.102 -8.479 -17.484 1.00 96.00 200 PRO A N 1
ATOM 1572 C CA . PRO A 1 200 ? 9.117 -8.860 -18.459 1.00 96.00 200 PRO A CA 1
ATOM 1573 C C . PRO A 1 200 ? 8.839 -8.302 -19.857 1.00 96.00 200 PRO A C 1
ATOM 1575 O O . PRO A 1 200 ? 9.757 -7.825 -20.514 1.00 96.00 200 PRO A O 1
ATOM 1578 N N . GLU A 1 201 ? 7.581 -8.308 -20.296 1.00 96.31 201 GLU A N 1
ATOM 1579 C CA . GLU A 1 201 ? 7.170 -7.867 -21.632 1.00 96.31 201 GLU A CA 1
ATOM 1580 C C . GLU A 1 201 ? 7.423 -6.366 -21.828 1.00 96.31 201 GLU A C 1
ATOM 1582 O O . GLU A 1 201 ? 7.903 -5.939 -22.876 1.00 96.31 201 GLU A O 1
ATOM 1587 N N . VAL A 1 202 ? 7.180 -5.567 -20.785 1.00 96.25 202 VAL A N 1
ATOM 1588 C CA . VAL A 1 202 ? 7.405 -4.114 -20.794 1.00 96.25 202 VAL A CA 1
ATOM 1589 C C . VAL A 1 202 ? 8.899 -3.788 -20.786 1.00 96.25 202 VAL A C 1
ATOM 1591 O O . VAL A 1 202 ? 9.325 -2.860 -21.473 1.00 96.25 202 VAL A O 1
ATOM 1594 N N . ALA A 1 203 ? 9.706 -4.580 -20.075 1.00 94.69 203 ALA A N 1
ATOM 1595 C CA . ALA A 1 203 ? 11.159 -4.418 -20.030 1.00 94.69 203 ALA A CA 1
ATOM 1596 C C . ALA A 1 203 ? 11.853 -4.674 -21.384 1.00 94.69 203 ALA A C 1
ATOM 1598 O O . ALA A 1 203 ? 12.987 -4.237 -21.579 1.00 94.69 203 ALA A O 1
ATOM 1599 N N . LEU A 1 204 ? 11.184 -5.360 -22.318 1.00 95.81 204 LEU A N 1
ATOM 1600 C CA . LEU A 1 204 ? 11.686 -5.632 -23.671 1.00 95.81 204 LEU A CA 1
ATOM 1601 C C . LEU A 1 204 ? 11.364 -4.517 -24.680 1.00 95.81 204 LEU A C 1
ATOM 1603 O O . LEU A 1 204 ? 11.842 -4.562 -25.816 1.00 95.81 204 LEU A O 1
ATOM 1607 N N . LEU A 1 205 ? 10.558 -3.522 -24.300 1.00 95.94 205 LEU A N 1
ATOM 1608 C CA . LEU A 1 205 ? 10.188 -2.422 -25.187 1.00 95.94 205 LEU A CA 1
ATOM 1609 C C . LEU A 1 205 ? 11.369 -1.471 -25.417 1.00 95.94 205 LEU A C 1
ATOM 1611 O O . LEU A 1 205 ? 12.114 -1.139 -24.498 1.00 95.94 205 LEU A O 1
ATOM 1615 N N . THR A 1 206 ? 11.503 -0.970 -26.648 1.00 94.88 206 THR A N 1
ATOM 1616 C CA . THR A 1 206 ? 12.642 -0.136 -27.079 1.00 94.88 206 THR A CA 1
ATOM 1617 C C . THR A 1 206 ? 12.827 1.124 -26.230 1.00 94.88 206 THR A C 1
ATOM 1619 O O . THR A 1 206 ? 13.955 1.536 -25.971 1.00 94.88 206 THR A O 1
ATOM 1622 N N . ASP A 1 207 ? 11.731 1.717 -25.755 1.00 95.06 207 ASP A N 1
ATOM 1623 C CA . ASP A 1 207 ? 11.772 2.956 -24.976 1.00 95.06 207 ASP A CA 1
ATOM 1624 C C . ASP A 1 207 ? 12.007 2.727 -23.471 1.00 95.06 207 ASP A C 1
ATOM 1626 O O . ASP A 1 207 ? 12.236 3.701 -22.747 1.00 95.06 207 ASP A O 1
ATOM 1630 N N . TYR A 1 208 ? 12.003 1.472 -22.995 1.00 96.50 208 TYR A N 1
ATOM 1631 C CA . TYR A 1 208 ? 12.035 1.126 -21.568 1.00 96.50 208 TYR A CA 1
ATOM 1632 C C . TYR A 1 208 ? 13.269 1.676 -20.849 1.00 96.50 208 TYR A C 1
ATOM 1634 O O . TYR A 1 208 ? 13.129 2.428 -19.885 1.00 96.50 208 TYR A O 1
ATOM 1642 N N . GLU A 1 209 ? 14.479 1.375 -21.339 1.00 94.50 209 GLU A N 1
ATOM 1643 C CA . GLU A 1 209 ? 15.728 1.833 -20.705 1.00 94.50 209 GLU A CA 1
ATOM 1644 C C . GLU A 1 209 ? 15.771 3.357 -20.575 1.00 94.50 209 GLU A C 1
ATOM 1646 O O . GLU A 1 209 ? 16.179 3.910 -19.552 1.00 94.50 209 GLU A O 1
ATOM 1651 N N . SER A 1 210 ? 15.295 4.045 -21.612 1.00 95.56 210 SER A N 1
ATOM 1652 C CA . SER A 1 210 ? 15.245 5.497 -21.628 1.00 95.56 210 SER A CA 1
ATOM 1653 C C . SER A 1 210 ? 14.197 6.041 -20.647 1.00 95.56 210 SER A C 1
ATOM 1655 O O . SER A 1 210 ? 14.392 7.122 -20.089 1.00 95.56 210 SER A O 1
ATOM 1657 N N . ALA A 1 211 ? 13.088 5.329 -20.436 1.00 95.50 211 ALA A N 1
ATOM 1658 C CA . ALA A 1 211 ? 12.015 5.720 -19.529 1.00 95.50 211 ALA A CA 1
ATOM 1659 C C . ALA A 1 211 ? 12.409 5.572 -18.058 1.00 95.50 211 ALA A C 1
ATOM 1661 O O . ALA A 1 211 ? 12.106 6.452 -17.255 1.00 95.50 211 ALA A O 1
ATOM 1662 N N . VAL A 1 212 ? 13.157 4.522 -17.718 1.00 95.62 212 VAL A N 1
ATOM 1663 C CA . VAL A 1 212 ? 13.567 4.225 -16.335 1.00 95.62 212 VAL A CA 1
ATOM 1664 C C . VAL A 1 212 ? 14.920 4.832 -15.946 1.00 95.62 212 VAL A C 1
ATOM 1666 O O . VAL A 1 212 ? 15.398 4.613 -14.836 1.00 95.62 212 VAL A O 1
ATOM 1669 N N . GLN A 1 213 ? 15.549 5.626 -16.819 1.00 91.25 213 GLN A N 1
ATOM 1670 C CA . GLN A 1 213 ? 16.885 6.201 -16.596 1.00 91.25 213 GLN A CA 1
ATOM 1671 C C . GLN A 1 213 ? 16.998 7.030 -15.298 1.00 91.25 213 GLN A C 1
ATOM 1673 O O . GLN A 1 213 ? 18.074 7.107 -14.705 1.00 91.25 213 GLN A O 1
ATOM 1678 N N . GLY A 1 214 ? 15.898 7.645 -14.849 1.00 87.50 214 GLY A N 1
ATOM 1679 C CA . GLY A 1 214 ? 15.832 8.424 -13.607 1.00 87.50 214 GLY A CA 1
ATOM 1680 C C . GLY A 1 214 ? 15.547 7.600 -12.347 1.00 87.50 214 GLY A C 1
ATOM 1681 O O . GLY A 1 214 ? 15.490 8.162 -11.253 1.00 87.50 214 GLY A O 1
ATOM 1682 N N . PHE A 1 215 ? 15.335 6.288 -12.470 1.00 95.12 215 PHE A N 1
ATOM 1683 C CA . PHE A 1 215 ? 14.978 5.457 -11.327 1.00 95.12 215 PHE A CA 1
ATOM 1684 C C . PHE A 1 215 ? 16.195 5.202 -10.447 1.00 95.12 215 PHE A C 1
ATOM 1686 O O . PHE A 1 215 ? 17.327 5.039 -10.910 1.00 95.12 215 PHE A O 1
ATOM 1693 N N . ARG A 1 216 ? 15.956 5.145 -9.135 1.00 92.44 216 ARG A N 1
ATOM 1694 C CA . ARG A 1 216 ? 16.998 4.771 -8.187 1.00 92.44 216 ARG A CA 1
ATOM 1695 C C . ARG A 1 216 ? 17.438 3.337 -8.475 1.00 92.44 216 ARG A C 1
ATOM 1697 O O . ARG A 1 216 ? 16.611 2.440 -8.605 1.00 92.44 216 ARG A O 1
ATOM 1704 N N . THR A 1 217 ? 18.750 3.123 -8.525 1.00 91.94 217 THR A N 1
ATOM 1705 C CA . THR A 1 217 ? 19.343 1.796 -8.714 1.00 91.94 217 THR A CA 1
ATOM 1706 C C . THR A 1 217 ? 20.187 1.380 -7.517 1.00 91.94 217 THR A C 1
ATOM 1708 O O . THR A 1 217 ? 20.893 2.212 -6.943 1.00 91.94 217 THR A O 1
ATOM 1711 N N . ILE A 1 218 ? 20.187 0.089 -7.204 1.00 90.44 218 ILE A N 1
ATOM 1712 C CA . ILE A 1 218 ? 21.041 -0.572 -6.215 1.00 90.44 218 ILE A CA 1
ATOM 1713 C C . ILE A 1 218 ? 22.016 -1.538 -6.900 1.00 90.44 218 ILE A C 1
ATOM 1715 O O . ILE A 1 218 ? 21.789 -1.983 -8.025 1.00 90.44 218 ILE A O 1
ATOM 1719 N N . GLY A 1 219 ? 23.116 -1.858 -6.217 1.00 87.88 219 GLY A N 1
ATOM 1720 C CA . GLY A 1 219 ? 24.131 -2.795 -6.704 1.00 87.88 219 GLY A CA 1
ATOM 1721 C C . GLY A 1 219 ? 25.380 -2.138 -7.315 1.00 87.88 219 GLY A C 1
ATOM 1722 O O . GLY A 1 219 ? 25.488 -0.909 -7.393 1.00 87.88 219 GLY A O 1
ATOM 1723 N N . PRO A 1 220 ? 26.378 -2.955 -7.699 1.00 82.25 220 PRO A N 1
ATOM 1724 C CA . PRO A 1 220 ? 27.636 -2.478 -8.266 1.00 82.25 220 PRO A CA 1
ATOM 1725 C C . PRO A 1 220 ? 27.427 -1.841 -9.648 1.00 82.25 220 PRO A C 1
ATOM 1727 O O . PRO A 1 220 ? 26.474 -2.157 -10.356 1.00 82.25 220 PRO A O 1
ATOM 1730 N N . LYS A 1 221 ? 28.359 -0.974 -10.079 1.00 81.06 221 LYS A N 1
ATOM 1731 C CA . LYS A 1 221 ? 28.276 -0.252 -11.371 1.00 81.06 221 LYS A CA 1
ATOM 1732 C C . LYS A 1 221 ? 28.069 -1.167 -12.587 1.00 81.06 221 LYS A C 1
ATOM 1734 O O . LYS A 1 221 ? 27.527 -0.708 -13.583 1.00 81.06 221 LYS A O 1
ATOM 1739 N N . THR A 1 222 ? 28.509 -2.419 -12.496 1.00 78.50 222 THR A N 1
ATOM 1740 C CA . THR A 1 222 ? 28.433 -3.437 -13.550 1.00 78.50 222 THR A CA 1
ATOM 1741 C C . THR A 1 222 ? 27.115 -4.213 -13.579 1.00 78.50 222 THR A C 1
ATOM 1743 O O . THR A 1 222 ? 26.868 -4.907 -14.556 1.00 78.50 222 THR A O 1
ATOM 1746 N N . ASN A 1 223 ? 26.278 -4.122 -12.539 1.00 85.50 223 ASN A N 1
ATOM 1747 C CA . ASN A 1 223 ? 24.999 -4.832 -12.458 1.00 85.50 223 ASN A CA 1
ATOM 1748 C C . ASN A 1 223 ? 23.997 -4.032 -11.613 1.00 85.50 223 ASN A C 1
ATOM 1750 O O . ASN A 1 223 ? 23.654 -4.410 -10.490 1.00 85.50 223 ASN A O 1
ATOM 1754 N N . LYS A 1 224 ? 23.599 -2.869 -12.131 1.00 87.94 224 LYS A N 1
ATOM 1755 C CA . LYS A 1 224 ? 22.611 -2.007 -11.481 1.00 87.94 224 LYS A CA 1
ATOM 1756 C C . LYS A 1 224 ? 21.223 -2.620 -11.626 1.00 87.94 224 LYS A C 1
ATOM 1758 O O . LYS A 1 224 ? 20.778 -2.874 -12.739 1.00 87.94 224 LYS A O 1
ATOM 1763 N N . GLN A 1 225 ? 20.535 -2.797 -10.508 1.00 91.62 225 GLN A N 1
ATOM 1764 C CA . GLN A 1 225 ? 19.130 -3.192 -10.469 1.00 91.62 225 GLN A CA 1
ATOM 1765 C C . GLN A 1 225 ? 18.284 -2.015 -10.004 1.00 91.62 225 GLN A C 1
ATOM 1767 O O . GLN A 1 225 ? 18.732 -1.218 -9.182 1.00 91.62 225 GLN A O 1
ATOM 1772 N N . ILE A 1 226 ? 17.069 -1.894 -10.528 1.00 94.19 226 ILE A N 1
ATOM 1773 C CA . ILE A 1 226 ? 16.125 -0.862 -10.099 1.00 94.19 226 ILE A CA 1
ATOM 1774 C C . ILE A 1 226 ? 15.672 -1.168 -8.666 1.00 94.19 226 ILE A C 1
ATOM 1776 O O . ILE A 1 226 ? 15.261 -2.285 -8.356 1.00 94.19 226 ILE A O 1
ATOM 1780 N N . ASP A 1 227 ? 15.747 -0.167 -7.792 1.00 95.25 227 ASP A N 1
ATOM 1781 C CA . ASP A 1 227 ? 15.217 -0.236 -6.432 1.00 95.25 227 ASP A CA 1
ATOM 1782 C C . ASP A 1 227 ? 13.741 0.167 -6.435 1.00 95.25 227 ASP A C 1
ATOM 1784 O O . ASP A 1 227 ? 13.397 1.318 -6.160 1.00 95.25 227 ASP A O 1
ATOM 1788 N N . TRP A 1 228 ? 12.869 -0.793 -6.757 1.00 94.50 228 TRP A N 1
ATOM 1789 C CA . TRP A 1 228 ? 11.416 -0.597 -6.835 1.00 94.50 228 TRP A CA 1
ATOM 1790 C C . TRP A 1 228 ? 10.796 -0.055 -5.542 1.00 94.50 228 TRP A C 1
ATOM 1792 O O . TRP A 1 228 ? 9.762 0.603 -5.596 1.00 94.50 228 TRP A O 1
ATOM 1802 N N . SER A 1 229 ? 11.438 -0.281 -4.390 1.00 91.56 229 SER A N 1
ATOM 1803 C CA . SER A 1 229 ? 10.952 0.178 -3.083 1.00 91.56 229 SER A CA 1
ATOM 1804 C C . SER A 1 229 ? 11.123 1.683 -2.853 1.00 91.56 229 SER A C 1
ATOM 1806 O O . SER A 1 229 ? 10.515 2.248 -1.946 1.00 91.56 229 SER A O 1
ATOM 1808 N N . ALA A 1 230 ? 11.948 2.337 -3.670 1.00 91.25 230 ALA A N 1
ATOM 1809 C CA . ALA A 1 230 ? 12.333 3.731 -3.504 1.00 91.25 230 ALA A CA 1
ATOM 1810 C C . ALA A 1 230 ? 11.989 4.605 -4.720 1.00 91.25 230 ALA A C 1
ATOM 1812 O O . ALA A 1 230 ? 12.480 5.734 -4.827 1.00 91.25 230 ALA A O 1
ATOM 1813 N N . ILE A 1 231 ? 11.177 4.097 -5.649 1.00 93.75 231 ILE A N 1
ATOM 1814 C CA . ILE A 1 231 ? 10.711 4.870 -6.800 1.00 93.75 231 ILE A CA 1
ATOM 1815 C C . ILE A 1 231 ? 9.546 5.748 -6.358 1.00 93.75 231 ILE A C 1
ATOM 1817 O O . ILE A 1 231 ? 8.605 5.282 -5.726 1.00 93.75 231 ILE A O 1
ATOM 1821 N N . SER A 1 232 ? 9.605 7.029 -6.710 1.00 93.50 232 SER A N 1
ATOM 1822 C CA . SER A 1 232 ? 8.494 7.945 -6.464 1.00 93.50 232 SER A CA 1
ATOM 1823 C C . SER A 1 232 ? 7.411 7.825 -7.537 1.00 93.50 232 SER A C 1
ATOM 1825 O O . SER A 1 232 ? 7.715 7.610 -8.713 1.00 93.50 232 SER A O 1
ATOM 1827 N N . LEU A 1 233 ? 6.159 8.097 -7.162 1.00 94.25 233 LEU A N 1
ATOM 1828 C CA . LEU A 1 233 ? 5.047 8.215 -8.109 1.00 94.25 233 LEU A CA 1
ATOM 1829 C C . LEU A 1 233 ? 5.335 9.192 -9.269 1.00 94.25 233 LEU A C 1
ATOM 1831 O O . LEU A 1 233 ? 4.943 8.919 -10.398 1.00 94.25 233 LEU A O 1
ATOM 1835 N N . THR A 1 234 ? 6.066 10.290 -9.037 1.00 94.06 234 THR A N 1
ATOM 1836 C CA . THR A 1 234 ? 6.452 11.226 -10.115 1.00 94.06 234 THR A CA 1
ATOM 1837 C C . THR A 1 234 ? 7.269 10.531 -11.193 1.00 94.06 234 THR A C 1
ATOM 1839 O O . THR A 1 234 ? 6.948 10.644 -12.372 1.00 94.06 234 THR A O 1
ATOM 1842 N N . ALA A 1 235 ? 8.290 9.777 -10.780 1.00 95.69 235 ALA A N 1
ATOM 1843 C CA . ALA A 1 235 ? 9.158 9.067 -11.707 1.00 95.69 235 ALA A CA 1
ATOM 1844 C C . ALA A 1 235 ? 8.366 8.014 -12.498 1.00 95.69 235 ALA A C 1
ATOM 1846 O O . ALA A 1 235 ? 8.547 7.894 -13.707 1.00 95.69 235 ALA A O 1
ATOM 1847 N N . LEU A 1 236 ? 7.437 7.307 -11.842 1.00 97.25 236 LEU A N 1
ATOM 1848 C CA . LEU A 1 236 ? 6.547 6.354 -12.512 1.00 97.25 236 LEU A CA 1
ATOM 1849 C C . LEU A 1 236 ? 5.658 7.035 -13.560 1.00 97.25 236 LEU A C 1
ATOM 1851 O O . LEU A 1 236 ? 5.536 6.525 -14.670 1.00 97.25 236 LEU A O 1
ATOM 1855 N N . ILE A 1 237 ? 5.064 8.189 -13.244 1.00 96.94 237 ILE A N 1
ATOM 1856 C CA . ILE A 1 237 ? 4.208 8.933 -14.181 1.00 96.94 237 ILE A CA 1
ATOM 1857 C C . ILE A 1 237 ? 5.016 9.449 -15.379 1.00 96.94 237 ILE A C 1
ATOM 1859 O O . ILE A 1 237 ? 4.569 9.325 -16.517 1.00 96.94 237 ILE A O 1
ATOM 1863 N N . GLU A 1 238 ? 6.202 10.012 -15.147 1.00 96.06 238 GLU A N 1
ATOM 1864 C CA . GLU A 1 238 ? 7.081 10.504 -16.216 1.00 96.06 238 GLU A CA 1
ATOM 1865 C C . GLU A 1 238 ? 7.541 9.377 -17.144 1.00 96.06 238 GLU A C 1
ATOM 1867 O O . GLU A 1 238 ? 7.485 9.516 -18.368 1.00 96.06 238 GLU A O 1
ATOM 1872 N N . ALA A 1 239 ? 7.937 8.238 -16.572 1.00 97.31 239 ALA A N 1
ATOM 1873 C CA . ALA A 1 239 ? 8.277 7.053 -17.345 1.00 97.31 239 ALA A CA 1
ATOM 1874 C C . ALA A 1 239 ? 7.066 6.559 -18.155 1.00 97.31 239 ALA A C 1
ATOM 1876 O O . ALA A 1 239 ? 7.206 6.219 -19.331 1.00 97.31 239 ALA A O 1
ATOM 1877 N N . ALA A 1 240 ? 5.869 6.562 -17.559 1.00 97.81 240 ALA A N 1
ATOM 1878 C CA . ALA A 1 240 ? 4.651 6.080 -18.204 1.00 97.81 240 ALA A CA 1
ATOM 1879 C C . ALA A 1 240 ? 4.212 6.972 -19.371 1.00 97.81 240 ALA A C 1
ATOM 1881 O O . ALA A 1 240 ? 3.797 6.456 -20.407 1.00 97.81 240 ALA A O 1
ATOM 1882 N N . GLU A 1 241 ? 4.347 8.294 -19.247 1.00 97.00 241 GLU A N 1
ATOM 1883 C CA . GLU A 1 241 ? 4.142 9.218 -20.368 1.00 97.00 241 GLU A CA 1
ATOM 1884 C C . GLU A 1 241 ? 5.165 8.987 -21.482 1.00 97.00 241 GLU A C 1
ATOM 1886 O O . GLU A 1 241 ? 4.804 8.954 -22.660 1.00 97.00 241 GLU A O 1
ATOM 1891 N N . LYS A 1 242 ? 6.443 8.802 -21.126 1.00 96.69 242 LYS A N 1
ATOM 1892 C CA . LYS A 1 242 ? 7.514 8.577 -22.103 1.00 96.69 242 LYS A CA 1
ATOM 1893 C C . LYS A 1 242 ? 7.304 7.288 -22.899 1.00 96.69 242 LYS A C 1
ATOM 1895 O O . LYS A 1 242 ? 7.529 7.284 -24.105 1.00 96.69 242 LYS A O 1
ATOM 1900 N N . MET A 1 243 ? 6.806 6.239 -22.245 1.00 97.19 243 MET A N 1
ATOM 1901 C CA . MET A 1 243 ? 6.425 4.972 -22.880 1.00 97.19 243 MET A CA 1
ATOM 1902 C C . MET A 1 243 ? 5.024 4.985 -23.505 1.00 97.19 243 MET A C 1
ATOM 1904 O O . MET A 1 243 ? 4.595 3.968 -24.042 1.00 97.19 243 MET A O 1
ATOM 1908 N N . LYS A 1 244 ? 4.301 6.113 -23.445 1.00 97.25 244 LYS A N 1
ATOM 1909 C CA . LYS A 1 244 ? 2.916 6.256 -23.932 1.00 97.25 244 LYS A CA 1
ATOM 1910 C C . LYS A 1 244 ? 1.924 5.270 -23.295 1.00 97.25 244 LYS A C 1
ATOM 1912 O O . LYS A 1 244 ? 0.877 4.999 -23.876 1.00 97.25 244 LYS A O 1
ATOM 1917 N N . ILE A 1 245 ? 2.237 4.774 -22.098 1.00 98.00 245 ILE A N 1
ATOM 1918 C CA . ILE A 1 245 ? 1.319 4.002 -21.247 1.00 98.00 245 ILE A CA 1
ATOM 1919 C C . ILE A 1 245 ? 0.221 4.932 -20.730 1.00 98.00 245 ILE A C 1
ATOM 1921 O O . ILE A 1 245 ? -0.949 4.568 -20.698 1.00 98.00 245 ILE A O 1
ATOM 1925 N N . LEU A 1 246 ? 0.612 6.152 -20.347 1.00 98.06 246 LEU A N 1
ATOM 1926 C CA . LEU A 1 246 ? -0.307 7.231 -20.011 1.00 98.06 246 LEU A CA 1
ATOM 1927 C C . LEU A 1 246 ? -0.289 8.302 -21.099 1.00 98.06 246 LEU A C 1
ATOM 1929 O O . LEU A 1 246 ? 0.757 8.631 -21.666 1.00 98.06 246 LEU A O 1
ATOM 1933 N N . SER A 1 247 ? -1.447 8.903 -21.353 1.00 97.94 247 SER A N 1
ATOM 1934 C CA . SER A 1 247 ? -1.536 10.092 -22.192 1.00 97.94 247 SER A CA 1
ATOM 1935 C C . SER A 1 247 ? -0.879 11.291 -21.501 1.00 97.94 247 SER A C 1
ATOM 1937 O O . SER A 1 247 ? -0.885 11.412 -20.274 1.00 97.94 247 SER A O 1
ATOM 1939 N N . GLN A 1 248 ? -0.378 12.247 -22.290 1.00 96.75 248 GLN A N 1
ATOM 1940 C CA . GLN A 1 248 ? 0.203 13.495 -21.768 1.00 96.75 248 GLN A CA 1
ATOM 1941 C C . GLN A 1 248 ? -0.774 14.261 -20.858 1.00 96.75 248 GLN A C 1
ATOM 1943 O O . GLN A 1 248 ? -0.375 14.948 -19.919 1.00 96.75 248 GLN A O 1
ATOM 1948 N N . ARG A 1 249 ? -2.080 14.157 -21.132 1.00 96.50 249 ARG A N 1
ATOM 1949 C CA . ARG A 1 249 ? -3.119 14.746 -20.284 1.00 96.50 249 ARG A CA 1
ATOM 1950 C C . ARG A 1 249 ? -3.151 14.062 -18.917 1.00 96.50 249 ARG A C 1
ATOM 1952 O O . ARG A 1 249 ? -3.148 14.759 -17.904 1.00 96.50 249 ARG A O 1
ATOM 1959 N N . THR A 1 250 ? -3.214 12.733 -18.892 1.00 96.88 250 THR A N 1
ATOM 1960 C CA . THR A 1 250 ? -3.304 11.956 -17.652 1.00 96.88 250 THR A CA 1
ATOM 1961 C C . THR A 1 250 ? -2.046 12.119 -16.811 1.00 96.88 250 THR A C 1
ATOM 1963 O O . THR A 1 250 ? -2.159 12.375 -15.614 1.00 96.88 250 THR A O 1
ATOM 1966 N N . GLY A 1 251 ? -0.858 12.073 -17.416 1.00 94.69 251 GLY A N 1
ATOM 1967 C CA . GLY A 1 251 ? 0.380 12.244 -16.662 1.00 94.69 251 GLY A CA 1
ATOM 1968 C C . GLY A 1 251 ? 0.614 13.680 -16.176 1.00 94.69 251 GLY A C 1
ATOM 1969 O O . GLY A 1 251 ? 1.021 13.862 -15.027 1.00 94.69 251 GLY A O 1
ATOM 1970 N N . ARG A 1 252 ? 0.239 14.715 -16.947 1.00 94.00 252 ARG A N 1
ATOM 1971 C CA . ARG A 1 252 ? 0.252 16.103 -16.449 1.00 94.00 252 ARG A CA 1
ATOM 1972 C C . ARG A 1 252 ? -0.651 16.257 -15.231 1.00 94.00 252 ARG A C 1
ATOM 1974 O O . ARG A 1 252 ? -0.197 16.772 -14.220 1.00 94.00 252 ARG A O 1
ATOM 1981 N N . LEU A 1 253 ? -1.899 15.794 -15.308 1.00 93.12 253 LEU A N 1
ATOM 1982 C CA . LEU A 1 253 ? -2.821 15.863 -14.172 1.00 93.12 253 LEU A CA 1
ATOM 1983 C C . LEU A 1 253 ? -2.315 15.042 -12.978 1.00 93.12 253 LEU A C 1
ATOM 1985 O O . LEU A 1 253 ? -2.418 15.499 -11.845 1.00 93.12 253 LEU A O 1
ATOM 1989 N N . GLY A 1 254 ? -1.734 13.866 -13.226 1.00 91.69 254 GLY A N 1
ATOM 1990 C CA . GLY A 1 254 ? -1.166 13.005 -12.190 1.00 91.69 254 GLY A CA 1
ATOM 1991 C C . GLY A 1 254 ? -0.001 13.646 -11.436 1.00 91.69 254 GLY A C 1
ATOM 1992 O O . GLY A 1 254 ? 0.062 13.517 -10.216 1.00 91.69 254 GLY A O 1
ATOM 1993 N N . ARG A 1 255 ? 0.890 14.369 -12.130 1.00 91.62 255 ARG A N 1
ATOM 1994 C CA . ARG A 1 255 ? 1.990 15.106 -11.486 1.00 91.62 255 ARG A CA 1
ATOM 1995 C C . ARG A 1 255 ? 1.481 16.210 -10.566 1.00 91.62 255 ARG A C 1
ATOM 1997 O O . ARG A 1 255 ? 1.903 16.250 -9.420 1.00 91.62 255 ARG A O 1
ATOM 2004 N N . GLU A 1 256 ? 0.554 17.042 -11.038 1.00 86.81 256 GLU A N 1
ATOM 2005 C CA . GLU A 1 256 ? -0.008 18.146 -10.238 1.00 86.81 256 GLU A CA 1
ATOM 2006 C C . GLU A 1 256 ? -0.826 17.628 -9.044 1.00 86.81 256 GLU A C 1
ATOM 2008 O O . GLU A 1 256 ? -0.839 18.215 -7.970 1.00 86.81 256 GLU A O 1
ATOM 2013 N N . ALA A 1 257 ? -1.523 16.503 -9.214 1.00 83.56 257 ALA A N 1
ATOM 2014 C CA . ALA A 1 257 ? -2.378 15.950 -8.171 1.00 83.56 257 ALA A CA 1
ATOM 2015 C C . ALA A 1 257 ? -1.610 15.151 -7.100 1.00 83.56 257 ALA A C 1
ATOM 2017 O O . ALA A 1 257 ? -2.162 14.843 -6.041 1.00 83.56 257 ALA A O 1
ATOM 2018 N N . ARG A 1 258 ? -0.340 14.814 -7.361 1.00 84.00 258 ARG A N 1
ATOM 2019 C CA . ARG A 1 258 ? 0.528 14.062 -6.447 1.00 84.00 258 ARG A CA 1
ATOM 2020 C C . ARG A 1 258 ? 0.689 14.759 -5.102 1.00 84.00 258 ARG A C 1
ATOM 2022 O O . ARG A 1 258 ? 0.672 14.090 -4.072 1.00 84.00 258 ARG A O 1
ATOM 2029 N N . ASP A 1 259 ? 0.820 16.078 -5.104 1.00 85.44 259 ASP A N 1
ATOM 2030 C CA . ASP A 1 259 ? 1.137 16.844 -3.897 1.00 85.44 259 ASP A CA 1
ATOM 2031 C C . ASP A 1 259 ? 0.046 16.692 -2.823 1.00 85.44 259 ASP A C 1
ATOM 2033 O O . ASP A 1 259 ? 0.329 16.684 -1.625 1.00 85.44 259 ASP A O 1
ATOM 2037 N N . PHE A 1 260 ? -1.192 16.403 -3.237 1.00 86.50 260 PHE A N 1
ATOM 2038 C CA . PHE A 1 260 ? -2.301 16.116 -2.328 1.00 86.50 260 PHE A CA 1
ATOM 2039 C C . PHE A 1 260 ? -2.185 14.761 -1.616 1.00 86.50 260 PHE A C 1
ATOM 2041 O O . PHE A 1 260 ? -2.655 14.635 -0.484 1.00 86.50 260 PHE A O 1
ATOM 2048 N N . ARG A 1 261 ? -1.525 13.759 -2.213 1.00 86.62 261 ARG A N 1
ATOM 2049 C CA . ARG A 1 261 ? -1.171 12.498 -1.531 1.00 86.62 261 ARG A CA 1
ATOM 2050 C C . ARG A 1 261 ? -0.129 12.759 -0.444 1.00 86.62 261 ARG A C 1
ATOM 2052 O O . ARG A 1 261 ? -0.246 12.235 0.665 1.00 86.62 261 ARG A O 1
ATOM 2059 N N . ASP A 1 262 ? 0.859 13.596 -0.745 1.00 87.19 262 ASP A N 1
ATOM 2060 C CA . ASP A 1 262 ? 1.966 13.890 0.168 1.00 87.19 262 ASP A CA 1
ATOM 2061 C C . ASP A 1 262 ? 1.500 14.633 1.430 1.00 87.19 262 ASP A C 1
ATOM 2063 O O . ASP A 1 262 ? 2.186 14.588 2.452 1.00 87.19 262 ASP A O 1
ATOM 2067 N N . THR A 1 263 ? 0.287 15.204 1.428 1.00 87.62 263 THR A N 1
ATOM 2068 C CA . THR A 1 263 ? -0.349 15.799 2.619 1.00 87.62 263 THR A CA 1
ATOM 2069 C C . THR A 1 263 ? -0.528 14.819 3.780 1.00 87.62 263 THR A C 1
ATOM 2071 O O . THR A 1 263 ? -0.810 15.246 4.898 1.00 87.62 263 THR A O 1
ATOM 2074 N N . VAL A 1 264 ? -0.335 13.506 3.589 1.00 87.62 264 VAL A N 1
ATOM 2075 C CA . VAL A 1 264 ? -0.186 12.557 4.710 1.00 87.62 264 VAL A CA 1
ATOM 2076 C C . VAL A 1 264 ? 0.906 13.000 5.693 1.00 87.62 264 VAL A C 1
ATOM 2078 O O . VAL A 1 264 ? 0.766 12.802 6.900 1.00 87.62 264 VAL A O 1
ATOM 2081 N N . HIS A 1 265 ? 1.953 13.662 5.197 1.00 88.81 265 HIS A N 1
ATOM 2082 C CA . HIS A 1 265 ? 3.014 14.240 6.006 1.00 88.81 265 HIS A CA 1
ATOM 2083 C C . HIS A 1 265 ? 2.611 15.638 6.513 1.00 88.81 265 HIS A C 1
ATOM 2085 O O . HIS A 1 265 ? 2.339 16.517 5.692 1.00 88.81 265 HIS A O 1
ATOM 2091 N N . PRO A 1 266 ? 2.655 15.908 7.836 1.00 89.94 266 PRO A N 1
ATOM 2092 C CA . PRO A 1 266 ? 2.226 17.196 8.395 1.00 89.94 266 PRO A CA 1
ATOM 2093 C C . PRO A 1 266 ? 2.921 18.414 7.774 1.00 89.94 266 PRO A C 1
ATOM 2095 O O . PRO A 1 266 ? 2.286 19.428 7.513 1.00 89.94 266 PRO A O 1
ATOM 2098 N N . ASN A 1 267 ? 4.220 18.307 7.476 1.00 90.44 267 ASN A N 1
ATOM 2099 C CA . ASN A 1 267 ? 4.974 19.401 6.859 1.00 90.44 267 ASN A CA 1
ATOM 2100 C C . ASN A 1 267 ? 4.547 19.688 5.412 1.00 90.44 267 ASN A C 1
ATOM 2102 O O . ASN A 1 267 ? 4.601 20.838 4.986 1.00 90.44 267 ASN A O 1
ATOM 2106 N N . ALA A 1 268 ? 4.135 18.666 4.658 1.00 87.94 268 ALA A N 1
ATOM 2107 C CA . ALA A 1 268 ? 3.594 18.862 3.316 1.00 87.94 268 ALA A CA 1
ATOM 2108 C C . ALA A 1 268 ? 2.203 19.501 3.395 1.00 87.94 268 ALA A C 1
ATOM 2110 O O . ALA A 1 268 ? 1.938 20.461 2.685 1.00 87.94 268 ALA A O 1
ATOM 2111 N N . GLU A 1 269 ? 1.358 19.060 4.330 1.00 90.00 269 GLU A N 1
ATOM 2112 C CA . GLU A 1 269 ? 0.041 19.667 4.566 1.00 90.00 269 GLU A CA 1
ATOM 2113 C C . GLU A 1 269 ? 0.131 21.149 4.965 1.00 90.00 269 GLU A C 1
ATOM 2115 O O . GLU A 1 269 ? -0.677 21.952 4.508 1.00 90.00 269 GLU A O 1
ATOM 2120 N N . LEU A 1 270 ? 1.134 21.541 5.759 1.00 90.81 270 LEU A N 1
ATOM 2121 C CA . LEU A 1 270 ? 1.371 22.949 6.104 1.00 90.81 270 LEU A CA 1
ATOM 2122 C C . LEU A 1 270 ? 1.777 23.813 4.901 1.00 90.81 270 LEU A C 1
ATOM 2124 O O . LEU A 1 270 ? 1.513 25.014 4.909 1.00 90.81 270 LEU A O 1
ATOM 2128 N N . ARG A 1 271 ? 2.441 23.228 3.897 1.00 89.75 271 ARG A N 1
ATOM 2129 C CA . ARG A 1 271 ? 2.946 23.946 2.719 1.00 89.75 271 ARG A CA 1
ATOM 2130 C C . ARG A 1 271 ? 1.928 23.994 1.581 1.00 89.75 271 ARG A C 1
ATOM 2132 O O . ARG A 1 271 ? 1.705 25.062 1.026 1.00 89.75 271 ARG A O 1
ATOM 2139 N N . GLU A 1 272 ? 1.346 22.846 1.248 1.00 85.19 272 GLU A N 1
ATOM 2140 C CA . GLU A 1 272 ? 0.447 22.650 0.099 1.00 85.19 272 GLU A CA 1
ATOM 2141 C C . GLU A 1 272 ? -1.030 22.874 0.469 1.00 85.19 272 GLU A C 1
ATOM 2143 O O . GLU A 1 272 ? -1.879 23.091 -0.392 1.00 85.19 272 GLU A O 1
ATOM 2148 N N . GLY A 1 273 ? -1.354 22.818 1.763 1.00 88.56 273 GLY A N 1
ATOM 2149 C CA . GLY A 1 273 ? -2.725 22.770 2.252 1.00 88.56 273 GLY A CA 1
ATOM 2150 C C . GLY A 1 273 ? -3.285 21.347 2.300 1.00 88.56 273 GLY A C 1
ATOM 2151 O O . GLY A 1 273 ? -2.768 20.399 1.710 1.00 88.56 273 GLY A O 1
ATOM 2152 N N . ARG A 1 274 ? -4.372 21.178 3.055 1.00 90.56 274 ARG A N 1
ATOM 2153 C CA . ARG A 1 274 ? -5.067 19.894 3.177 1.00 90.56 274 ARG A CA 1
ATOM 2154 C C . ARG A 1 274 ? -5.888 19.619 1.921 1.00 90.56 274 ARG A C 1
ATOM 2156 O O . ARG A 1 274 ? -6.684 20.464 1.524 1.00 90.56 274 ARG A O 1
ATOM 2163 N N . ALA A 1 275 ? -5.781 18.405 1.379 1.00 92.56 275 ALA A N 1
ATOM 2164 C CA . ALA A 1 275 ? -6.625 17.964 0.273 1.00 92.56 275 ALA A CA 1
ATOM 2165 C C . ALA A 1 275 ? -8.118 18.060 0.643 1.00 92.56 275 ALA A C 1
ATOM 2167 O O . ALA A 1 275 ? -8.588 17.410 1.589 1.00 92.56 275 ALA A O 1
ATOM 2168 N N . GLY A 1 276 ? -8.848 18.891 -0.098 1.00 94.12 276 GLY A N 1
ATOM 2169 C CA . GLY A 1 276 ? -10.280 19.091 0.026 1.00 94.12 276 GLY A CA 1
ATOM 2170 C C . GLY A 1 276 ? -11.064 18.259 -0.984 1.00 94.12 276 GLY A C 1
ATOM 2171 O O . GLY A 1 276 ? -10.550 17.357 -1.651 1.00 94.12 276 GLY A O 1
ATOM 2172 N N . LYS A 1 277 ? -12.363 18.556 -1.083 1.00 96.00 277 LYS A N 1
ATOM 2173 C CA . LYS A 1 277 ? -13.267 17.872 -2.015 1.00 96.00 277 LYS A CA 1
ATOM 2174 C C . LYS A 1 277 ? -12.820 17.992 -3.483 1.00 96.00 277 LYS A C 1
ATOM 2176 O O . LYS A 1 277 ? -12.837 16.958 -4.152 1.00 96.00 277 LYS A O 1
ATOM 2181 N N . PRO A 1 278 ? -12.435 19.179 -4.004 1.00 94.88 278 PRO A N 1
ATOM 2182 C CA . PRO A 1 278 ? -12.018 19.314 -5.401 1.00 94.88 278 PRO A CA 1
ATOM 2183 C C . PRO A 1 278 ? -10.784 18.471 -5.732 1.00 94.88 278 PRO A C 1
ATOM 2185 O O . PRO A 1 278 ? -10.757 17.801 -6.762 1.00 94.88 278 PRO A O 1
ATOM 2188 N N . GLU A 1 279 ? -9.800 18.448 -4.834 1.00 94.31 279 GLU A N 1
ATOM 2189 C CA . GLU A 1 279 ? -8.539 17.727 -5.012 1.00 94.31 279 GLU A CA 1
ATOM 2190 C C . GLU A 1 279 ? -8.766 16.212 -5.003 1.00 94.31 279 GLU A C 1
ATOM 2192 O O . GLU A 1 279 ? -8.283 15.499 -5.883 1.00 94.31 279 GLU A O 1
ATOM 2197 N N . ALA A 1 280 ? -9.566 15.716 -4.054 1.00 95.19 280 ALA A N 1
ATOM 2198 C CA . ALA A 1 280 ? -9.928 14.302 -3.999 1.00 95.19 280 ALA A CA 1
ATOM 2199 C C . ALA A 1 280 ? -10.744 13.870 -5.231 1.00 95.19 280 ALA A C 1
ATOM 2201 O O . ALA A 1 280 ? -10.515 12.794 -5.783 1.00 95.19 280 ALA A O 1
ATOM 2202 N N . GLN A 1 281 ? -11.656 14.723 -5.711 1.00 95.19 281 GLN A N 1
ATOM 2203 C CA . GLN A 1 281 ? -12.438 14.450 -6.918 1.00 95.19 281 GLN A CA 1
ATOM 2204 C C . GLN A 1 281 ? -11.555 14.420 -8.175 1.00 95.19 281 GLN A C 1
ATOM 2206 O O . GLN A 1 281 ? -11.745 13.559 -9.037 1.00 95.19 281 GLN A O 1
ATOM 2211 N N . LEU A 1 282 ? -10.579 15.328 -8.275 1.00 94.25 282 LEU A N 1
ATOM 2212 C CA . LEU A 1 282 ? -9.593 15.337 -9.354 1.00 94.25 282 LEU A CA 1
ATOM 2213 C C . LEU A 1 282 ? -8.754 14.055 -9.344 1.00 94.25 282 LEU A C 1
ATOM 2215 O O . LEU A 1 282 ? -8.627 13.405 -10.381 1.00 94.25 282 LEU A O 1
ATOM 2219 N N . LEU A 1 283 ? -8.226 13.661 -8.183 1.00 94.94 283 LEU A N 1
ATOM 2220 C CA . LEU A 1 283 ? -7.434 12.439 -8.038 1.00 94.94 283 LEU A CA 1
ATOM 2221 C C . LEU A 1 283 ? -8.216 11.189 -8.425 1.00 94.94 283 LEU A C 1
ATOM 2223 O O . LEU A 1 283 ? -7.710 10.355 -9.175 1.00 94.94 283 LEU A O 1
ATOM 2227 N N . TRP A 1 284 ? -9.471 11.086 -7.998 1.00 93.81 284 TRP A N 1
ATOM 2228 C CA . TRP A 1 284 ? -10.320 9.968 -8.388 1.00 93.81 284 TRP A CA 1
ATOM 2229 C C . TRP A 1 284 ? -10.584 9.935 -9.903 1.00 93.81 284 TRP A C 1
ATOM 2231 O O . TRP A 1 284 ? -10.530 8.875 -10.530 1.00 93.81 284 TRP A O 1
ATOM 2241 N N . ALA A 1 285 ? -10.783 11.096 -10.537 1.00 95.06 285 ALA A N 1
ATOM 2242 C CA . ALA A 1 285 ? -10.895 11.173 -11.992 1.00 95.06 285 ALA A CA 1
ATOM 2243 C C . ALA A 1 285 ? -9.609 10.701 -12.696 1.00 95.06 285 ALA A C 1
ATOM 2245 O O . ALA A 1 285 ? -9.691 10.029 -13.727 1.00 95.06 285 ALA A O 1
ATOM 2246 N N . ILE A 1 286 ? -8.433 11.012 -12.138 1.00 96.88 286 ILE A N 1
ATOM 2247 C CA . ILE A 1 286 ? -7.136 10.548 -12.650 1.00 96.88 286 ILE A CA 1
ATOM 2248 C C . ILE A 1 286 ?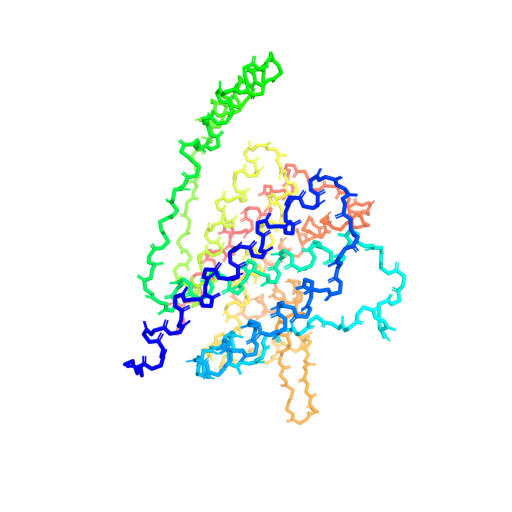 -6.998 9.034 -12.505 1.00 96.88 286 ILE A C 1
ATOM 2250 O O . ILE A 1 286 ? -6.588 8.397 -13.471 1.00 96.88 286 ILE A O 1
ATOM 2254 N N . VAL A 1 287 ? -7.414 8.443 -11.379 1.00 97.31 287 VAL A N 1
ATOM 2255 C CA . VAL A 1 287 ? -7.454 6.977 -11.211 1.00 97.31 287 VAL A CA 1
ATOM 2256 C C . VAL A 1 287 ? -8.262 6.331 -12.337 1.00 97.31 287 VAL A C 1
ATOM 2258 O O . VAL A 1 287 ? -7.778 5.405 -12.979 1.00 97.31 287 VAL A O 1
ATOM 2261 N N . ASN A 1 288 ? -9.452 6.854 -12.642 1.00 96.62 288 ASN A N 1
ATOM 2262 C CA . ASN A 1 288 ? -10.303 6.305 -13.704 1.00 96.62 288 ASN A CA 1
ATOM 2263 C C . ASN A 1 288 ? -9.694 6.478 -15.110 1.00 96.62 288 ASN A C 1
ATOM 2265 O O . ASN A 1 288 ? -9.914 5.642 -15.987 1.00 96.62 288 ASN A O 1
ATOM 2269 N N . MET A 1 289 ? -8.946 7.561 -15.357 1.00 97.56 289 MET A N 1
ATOM 2270 C CA . MET A 1 289 ? -8.209 7.747 -16.615 1.00 97.56 289 MET A CA 1
ATOM 2271 C C . MET A 1 289 ? -7.044 6.757 -16.720 1.00 97.56 289 MET A C 1
ATOM 2273 O O . MET A 1 289 ? -6.965 6.033 -17.710 1.00 97.56 289 MET A O 1
ATOM 2277 N N . ALA A 1 290 ? -6.213 6.668 -15.679 1.00 97.94 290 ALA A N 1
ATOM 2278 C CA . ALA A 1 290 ? -5.071 5.763 -15.617 1.00 97.94 290 ALA A CA 1
ATOM 2279 C C . ALA A 1 290 ? -5.501 4.293 -15.715 1.00 97.94 290 ALA A C 1
ATOM 2281 O O . ALA A 1 290 ? -4.903 3.547 -16.476 1.00 97.94 290 ALA A O 1
ATOM 2282 N N . TYR A 1 291 ? -6.578 3.892 -15.034 1.00 98.19 291 TYR A N 1
ATOM 2283 C CA . TYR A 1 291 ? -7.132 2.538 -15.115 1.00 98.19 291 TYR A CA 1
ATOM 2284 C C . TYR A 1 291 ? -7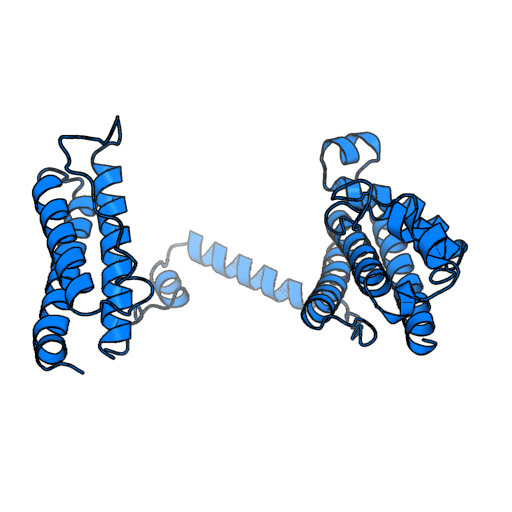.432 2.120 -16.561 1.00 98.19 291 TYR A C 1
ATOM 2286 O O . TYR A 1 291 ? -7.044 1.036 -16.989 1.00 98.19 291 TYR A O 1
ATOM 2294 N N . ARG A 1 292 ? -8.092 2.994 -17.334 1.00 97.81 292 ARG A N 1
ATOM 2295 C CA . ARG A 1 292 ? -8.437 2.710 -18.736 1.00 97.81 292 ARG A CA 1
ATOM 2296 C C . ARG A 1 2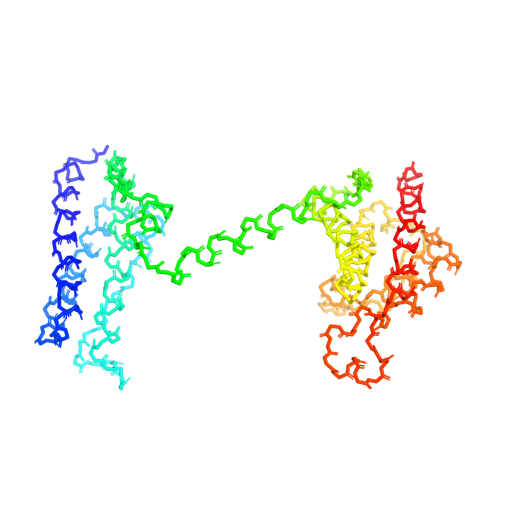92 ? -7.214 2.688 -19.644 1.00 97.81 292 ARG A C 1
ATOM 2298 O O . ARG A 1 292 ? -7.121 1.813 -20.494 1.00 97.81 292 ARG A O 1
ATOM 2305 N N . GLU A 1 293 ? -6.318 3.659 -19.492 1.00 98.44 293 GLU A N 1
ATOM 2306 C CA . GLU A 1 293 ? -5.122 3.776 -20.335 1.00 98.44 293 GLU A CA 1
ATOM 2307 C C . GLU A 1 293 ? -4.145 2.620 -20.080 1.00 98.44 293 GLU A C 1
ATOM 2309 O O . GLU A 1 293 ? -3.706 1.973 -21.027 1.00 98.44 293 GLU A O 1
ATOM 2314 N N . ILE A 1 294 ? -3.890 2.292 -18.809 1.00 98.19 294 ILE A N 1
ATOM 2315 C CA . ILE A 1 294 ? -3.032 1.169 -18.416 1.00 98.19 294 ILE A CA 1
ATOM 2316 C C . ILE A 1 294 ? -3.658 -0.162 -18.837 1.00 98.19 294 ILE A C 1
ATOM 2318 O O . ILE A 1 294 ? -2.957 -0.998 -19.396 1.00 98.19 294 ILE A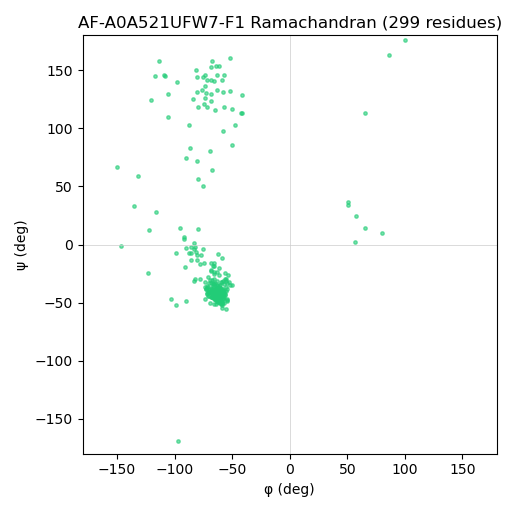 O 1
ATOM 2322 N N . GLY A 1 295 ? -4.964 -0.352 -18.617 1.00 97.81 295 GLY A N 1
ATOM 2323 C CA . GLY A 1 295 ? -5.664 -1.556 -19.066 1.00 97.81 295 GLY A CA 1
ATOM 2324 C C . GLY A 1 295 ? -5.540 -1.757 -20.578 1.00 97.81 295 GLY A C 1
ATOM 2325 O O . GLY A 1 295 ? -5.079 -2.804 -21.016 1.00 97.81 295 GLY A O 1
ATOM 2326 N N . ALA A 1 296 ? -5.833 -0.718 -21.367 1.00 98.00 296 ALA A N 1
ATOM 2327 C CA . ALA A 1 296 ? -5.712 -0.771 -22.824 1.00 98.00 296 ALA A CA 1
ATOM 2328 C C . ALA A 1 296 ? -4.271 -1.026 -23.298 1.00 98.00 296 ALA A C 1
ATOM 2330 O O . ALA A 1 296 ? -4.064 -1.748 -24.270 1.00 98.00 296 ALA A O 1
ATOM 2331 N N . PHE A 1 297 ? -3.276 -0.448 -22.618 1.00 97.94 297 PHE A N 1
ATOM 2332 C CA . PHE A 1 297 ? -1.870 -0.732 -22.888 1.00 97.94 297 PHE A CA 1
ATOM 2333 C C . PHE A 1 297 ? -1.541 -2.206 -22.620 1.00 97.94 297 PHE A C 1
ATOM 2335 O O . PHE A 1 297 ? -0.986 -2.867 -23.494 1.00 97.94 297 PHE A O 1
ATOM 2342 N N . CYS A 1 298 ? -1.922 -2.738 -21.456 1.00 96.81 298 CYS A N 1
ATOM 2343 C CA . CYS A 1 298 ? -1.685 -4.135 -21.099 1.00 96.81 298 CYS A CA 1
ATOM 2344 C C . CYS A 1 298 ? -2.375 -5.124 -22.043 1.00 96.81 298 CYS A C 1
ATOM 2346 O O . CYS A 1 298 ? -1.786 -6.155 -22.340 1.00 96.81 298 CYS A O 1
ATOM 2348 N N . ASP A 1 299 ? -3.574 -4.806 -22.532 1.00 96.25 299 ASP A N 1
ATOM 2349 C CA . ASP A 1 299 ? -4.302 -5.638 -23.499 1.00 96.25 299 ASP A CA 1
ATOM 2350 C C . ASP A 1 299 ? -3.629 -5.666 -24.889 1.00 96.25 299 ASP A C 1
ATOM 2352 O O . ASP A 1 299 ? -3.959 -6.511 -25.721 1.00 96.25 299 ASP A O 1
ATOM 2356 N N . SER A 1 300 ? -2.706 -4.731 -25.158 1.00 96.00 300 SER A N 1
ATOM 2357 C CA . SER A 1 300 ? -1.965 -4.623 -26.424 1.00 96.00 300 SER A CA 1
ATOM 2358 C C . SER A 1 300 ? -0.558 -5.231 -26.406 1.00 96.00 300 SER A C 1
ATOM 2360 O O . SER A 1 300 ? 0.080 -5.266 -27.461 1.00 96.00 300 SER A O 1
ATOM 2362 N N . LEU A 1 301 ? -0.079 -5.666 -25.234 1.00 91.12 301 LEU A N 1
ATOM 2363 C CA . LEU A 1 301 ? 1.195 -6.378 -25.068 1.00 91.12 301 LEU A CA 1
ATOM 2364 C C . LEU A 1 301 ? 1.055 -7.838 -25.513 1.00 91.12 301 LEU A C 1
ATOM 2366 O O . LEU A 1 301 ? 2.005 -8.328 -26.164 1.00 91.12 301 LEU A O 1
#